Protein AF-A0A4E9ENX3-F1 (afdb_monomer_lite)

pLDDT: mean 75.5, std 21.41, range [34.94, 98.38]

Sequence (227 aa):
MASENNTGSNRDDQNATQIQPMKKWKSVSDIYEPRRLTVTLSEGTLSLPHRLVCNETIGVLEENEKLKAELFNLKIQLLLVRKKYPLMLDGNGKNMTKKYIDAMIELNNARNERIRLEKMCYAHEKKLNEQRRKMRRERIIHKKERRNLLKQKGILKSKLKNTLQKLLELDDKYDKHMSPIPNKDTKTEELKLRLSLTNLILEEGNLTPCEITEQTGKDEDEQEEGS

Structure (mmCIF, N/CA/C/O backbone):
data_AF-A0A4E9ENX3-F1
#
_entry.id   AF-A0A4E9ENX3-F1
#
loop_
_atom_site.group_PDB
_atom_site.id
_atom_site.type_symbol
_atom_site.label_atom_id
_atom_site.label_alt_id
_atom_site.label_comp_id
_atom_site.label_asym_id
_atom_site.label_entity_id
_atom_site.label_seq_id
_atom_site.pdbx_PDB_ins_code
_atom_site.Cartn_x
_atom_site.Cartn_y
_atom_site.Cartn_z
_atom_site.occupancy
_atom_site.B_iso_or_equiv
_atom_site.auth_seq_id
_atom_site.auth_comp_id
_atom_site.auth_asym_id
_atom_site.auth_atom_id
_atom_site.pdbx_PDB_model_num
ATOM 1 N N . MET A 1 1 ? -100.068 -10.708 -1.752 1.00 41.16 1 MET A N 1
ATOM 2 C CA . MET A 1 1 ? -100.223 -11.986 -1.030 1.00 41.16 1 MET A CA 1
ATOM 3 C C . MET A 1 1 ? -99.916 -11.722 0.429 1.00 41.16 1 MET A C 1
ATOM 5 O O . MET A 1 1 ? -98.831 -11.244 0.723 1.00 41.16 1 MET A O 1
ATOM 9 N N . ALA A 1 2 ? -100.900 -11.916 1.299 1.00 43.50 2 ALA A N 1
ATOM 10 C CA . ALA A 1 2 ? -100.709 -11.931 2.742 1.00 43.50 2 ALA A CA 1
ATOM 11 C C . ALA A 1 2 ? -100.379 -13.370 3.162 1.00 43.50 2 ALA A C 1
ATOM 13 O O . ALA A 1 2 ? -101.060 -14.272 2.688 1.00 43.50 2 ALA A O 1
ATOM 14 N N . SER A 1 3 ? -99.362 -13.571 4.004 1.00 43.69 3 SER A N 1
ATOM 15 C CA . SER A 1 3 ? -99.370 -14.622 5.032 1.00 43.69 3 SER A CA 1
ATOM 16 C C . SER A 1 3 ? -98.175 -14.477 5.979 1.00 43.69 3 SER A C 1
ATOM 18 O O . SER A 1 3 ? -97.024 -14.540 5.561 1.00 43.69 3 SER A O 1
ATOM 20 N N . GLU A 1 4 ? -98.515 -14.290 7.254 1.00 47.44 4 GLU A N 1
ATOM 21 C CA . GLU A 1 4 ? -97.982 -15.047 8.396 1.00 47.44 4 GLU A CA 1
ATOM 22 C C . GLU A 1 4 ? -96.524 -14.818 8.828 1.00 47.44 4 GLU A C 1
ATOM 24 O O . GLU A 1 4 ? -95.590 -15.540 8.497 1.00 47.44 4 GLU A O 1
ATOM 29 N N . ASN A 1 5 ? -96.372 -13.819 9.700 1.00 47.34 5 ASN A N 1
ATOM 30 C CA . ASN A 1 5 ? -95.994 -13.990 11.108 1.00 47.34 5 ASN A CA 1
ATOM 31 C C . ASN A 1 5 ? -95.298 -15.319 11.451 1.00 47.34 5 ASN A C 1
ATOM 33 O O . ASN A 1 5 ? -95.959 -16.308 11.764 1.00 47.34 5 ASN A O 1
ATOM 37 N N . ASN A 1 6 ? -93.966 -15.300 11.512 1.00 45.44 6 ASN A N 1
ATOM 38 C CA . ASN A 1 6 ? -93.210 -16.351 12.178 1.00 45.44 6 ASN A CA 1
ATOM 39 C C . ASN A 1 6 ? -92.865 -15.897 13.602 1.00 45.44 6 ASN A C 1
ATOM 41 O O . ASN A 1 6 ? -91.993 -15.056 13.833 1.00 45.44 6 ASN A O 1
ATOM 45 N N . THR A 1 7 ? -93.618 -16.440 14.551 1.00 37.12 7 THR A N 1
ATOM 46 C CA . THR A 1 7 ? -93.475 -16.269 15.995 1.00 37.12 7 THR A CA 1
ATOM 47 C C . THR A 1 7 ? -92.261 -17.070 16.475 1.00 37.12 7 THR A C 1
ATOM 49 O O . THR A 1 7 ? -92.372 -18.231 16.858 1.00 37.12 7 THR A O 1
ATOM 52 N N . GLY A 1 8 ? -91.077 -16.458 16.432 1.00 39.47 8 GLY A N 1
ATOM 53 C CA . GLY A 1 8 ? -89.852 -16.999 17.024 1.00 39.47 8 GLY A CA 1
ATOM 54 C C . GLY A 1 8 ? -89.757 -16.634 18.502 1.00 39.47 8 GLY A C 1
ATOM 55 O O . GLY A 1 8 ? -89.326 -15.541 18.851 1.00 39.47 8 GLY A O 1
ATOM 56 N N . SER A 1 9 ? -90.197 -17.555 19.354 1.00 40.66 9 SER A N 1
ATOM 57 C CA . SER A 1 9 ? -90.153 -17.485 20.815 1.00 40.66 9 SER A CA 1
ATOM 58 C C . SER A 1 9 ? -88.753 -17.208 21.374 1.00 40.66 9 SER A C 1
ATOM 60 O O . SER A 1 9 ? -87.821 -17.984 21.174 1.00 40.66 9 SER A O 1
ATOM 62 N N . ASN A 1 10 ? -88.691 -16.142 22.166 1.00 34.94 10 ASN A N 1
ATOM 63 C CA . ASN A 1 10 ? -87.880 -15.907 23.358 1.00 34.94 10 ASN A CA 1
ATOM 64 C C . ASN A 1 10 ? -87.050 -17.115 23.865 1.00 34.94 10 ASN A C 1
ATOM 66 O O . ASN A 1 10 ? -87.611 -18.111 24.331 1.00 34.94 10 ASN A O 1
ATOM 70 N N . ARG A 1 11 ? -85.718 -16.994 23.832 1.00 39.84 11 ARG A N 1
ATOM 71 C CA . ARG A 1 11 ? -84.817 -17.662 24.780 1.00 39.84 11 ARG A CA 1
ATOM 72 C C . ARG A 1 11 ? -83.835 -16.634 25.314 1.00 39.84 11 ARG A C 1
ATOM 74 O O . ARG A 1 11 ? -82.948 -16.158 24.613 1.00 39.84 11 ARG A O 1
ATOM 81 N N . ASP A 1 12 ? -84.090 -16.303 26.565 1.00 38.22 12 ASP A N 1
ATOM 82 C CA . ASP A 1 12 ? -83.274 -15.539 27.481 1.00 38.22 12 ASP A CA 1
ATOM 83 C C . ASP A 1 12 ? -81.848 -16.104 27.577 1.00 38.22 12 ASP A C 1
ATOM 85 O O . ASP A 1 12 ? -81.617 -17.088 28.271 1.00 38.22 12 ASP A O 1
ATOM 89 N N . ASP A 1 13 ? -80.872 -15.439 26.958 1.00 42.44 13 ASP A N 1
ATOM 90 C CA . ASP A 1 13 ? -79.484 -15.464 27.437 1.00 42.44 13 ASP A CA 1
ATOM 91 C C . ASP A 1 13 ? -79.252 -14.210 28.292 1.00 42.44 13 ASP A C 1
ATOM 93 O O . ASP A 1 13 ? -78.482 -13.299 27.980 1.00 42.44 13 ASP A O 1
ATOM 97 N N . GLN A 1 14 ? -79.979 -14.153 29.410 1.00 42.66 14 GLN A N 1
ATOM 98 C CA . GLN A 1 14 ? -79.684 -13.248 30.515 1.00 42.66 14 GLN A CA 1
ATOM 99 C C . GLN A 1 14 ? -78.479 -13.790 31.290 1.00 42.66 14 GLN A C 1
ATOM 101 O O . GLN A 1 14 ? -78.620 -14.409 32.340 1.00 42.66 14 GLN A O 1
ATOM 106 N N . ASN A 1 15 ? -77.273 -13.567 30.769 1.00 42.41 15 ASN A N 1
ATOM 107 C CA . ASN A 1 15 ? -76.037 -13.791 31.528 1.00 42.41 15 ASN A CA 1
ATOM 108 C C . ASN A 1 15 ? -75.056 -12.615 31.405 1.00 42.41 15 ASN A C 1
ATOM 110 O O . ASN A 1 15 ? -73.838 -12.768 31.475 1.00 42.41 15 ASN A O 1
ATOM 114 N N . ALA A 1 16 ? -75.591 -11.406 31.219 1.00 46.38 16 ALA A N 1
ATOM 115 C CA . ALA A 1 16 ? -74.816 -10.178 31.322 1.00 46.38 16 ALA A CA 1
ATOM 116 C C . ALA A 1 16 ? -74.713 -9.782 32.800 1.00 46.38 16 ALA A C 1
ATOM 118 O O . ALA A 1 16 ? -75.510 -9.001 33.318 1.00 46.38 16 ALA A O 1
ATOM 119 N N . THR A 1 17 ? -73.734 -10.379 33.478 1.00 44.34 17 THR A N 1
ATOM 120 C CA . THR A 1 17 ? -73.247 -10.021 34.812 1.00 44.34 17 THR A CA 1
ATOM 121 C C . THR A 1 17 ? -73.305 -8.510 35.024 1.00 44.34 17 THR A C 1
ATOM 123 O O . THR A 1 17 ? -72.581 -7.747 34.385 1.00 44.34 17 THR A O 1
ATOM 126 N N . GLN A 1 18 ? -74.185 -8.082 35.927 1.00 44.25 18 GLN A N 1
ATOM 127 C CA . GLN A 1 18 ? -74.330 -6.696 36.347 1.00 44.25 18 GLN A CA 1
ATOM 128 C C . GLN A 1 18 ? -72.985 -6.209 36.906 1.00 44.25 18 GLN A C 1
ATOM 130 O O . GLN A 1 18 ? -72.566 -6.600 37.995 1.00 44.25 18 GLN A O 1
ATOM 135 N N . ILE A 1 19 ? -72.274 -5.393 36.124 1.00 45.84 19 ILE A N 1
ATOM 136 C CA . ILE A 1 19 ? -70.984 -4.812 36.501 1.00 45.84 19 ILE A CA 1
ATOM 137 C C . ILE A 1 19 ? -71.229 -3.924 37.722 1.00 45.84 19 ILE A C 1
ATOM 139 O O . ILE A 1 19 ? -71.838 -2.859 37.611 1.00 45.84 19 ILE A O 1
ATOM 143 N N . GLN A 1 20 ? -70.787 -4.366 38.903 1.00 45.59 20 GLN A N 1
ATOM 144 C CA . GLN A 1 20 ? -70.861 -3.523 40.090 1.00 45.59 20 GLN A CA 1
ATOM 145 C C . GLN A 1 20 ? -70.002 -2.266 39.885 1.00 45.59 20 GLN A C 1
ATOM 147 O O . GLN A 1 20 ? -68.869 -2.368 39.402 1.00 45.59 20 GLN A O 1
ATOM 152 N N . PRO A 1 21 ? -70.507 -1.078 40.260 1.00 47.97 21 PRO A N 1
ATOM 153 C CA . PRO A 1 21 ? -69.766 0.166 40.126 1.00 47.97 21 PRO A CA 1
ATOM 154 C C . PRO A 1 21 ? -68.445 0.076 40.901 1.00 47.97 21 PRO A C 1
ATOM 156 O O . PRO A 1 21 ? -68.424 -0.185 42.106 1.00 47.97 21 PRO A O 1
ATOM 159 N N . MET A 1 22 ? -67.331 0.277 40.190 1.00 43.88 22 MET A N 1
ATOM 160 C CA . MET A 1 22 ? -65.987 0.249 40.764 1.00 43.88 22 MET A CA 1
ATOM 161 C C . MET A 1 22 ? -65.908 1.219 41.947 1.00 43.88 22 MET A C 1
ATOM 163 O O . MET A 1 22 ? -66.154 2.419 41.808 1.00 43.88 22 MET A O 1
ATOM 167 N N . LYS A 1 23 ? -65.545 0.692 43.122 1.00 53.16 23 LYS A N 1
ATOM 168 C CA . LYS A 1 23 ? -65.246 1.493 44.314 1.00 53.16 23 LYS A CA 1
ATOM 169 C C . LYS A 1 23 ? -64.199 2.544 43.938 1.00 53.16 23 LYS A C 1
ATOM 171 O O . LYS A 1 23 ? -63.134 2.195 43.434 1.00 53.16 23 LYS A O 1
ATOM 176 N N . LYS A 1 24 ? -64.525 3.824 44.160 1.00 52.50 24 LYS A N 1
ATOM 177 C CA . LYS A 1 24 ? -63.624 4.964 43.945 1.00 52.50 24 LYS A CA 1
ATOM 178 C C . LYS A 1 24 ? -62.288 4.667 44.621 1.00 52.50 24 LYS A C 1
ATOM 180 O O . LYS A 1 24 ? -62.232 4.480 45.836 1.00 52.50 24 LYS A O 1
ATOM 185 N N . TRP A 1 25 ? -61.235 4.583 43.819 1.00 49.50 25 TRP A N 1
ATOM 186 C CA . TRP A 1 25 ? -59.879 4.380 44.301 1.00 49.50 25 TRP A CA 1
ATOM 187 C C . TRP A 1 25 ? -59.508 5.630 45.096 1.00 49.50 25 TRP A C 1
ATOM 189 O O . TRP A 1 25 ? -59.582 6.739 44.566 1.00 49.50 25 TRP A O 1
ATOM 199 N N . LYS A 1 26 ? -59.195 5.464 46.386 1.00 47.75 26 LYS A N 1
ATOM 200 C CA . LYS A 1 26 ? -58.693 6.563 47.216 1.00 47.75 26 LYS A CA 1
ATOM 201 C C . LYS A 1 26 ? -57.419 7.088 46.562 1.00 47.75 26 LYS A C 1
ATOM 203 O O . LYS A 1 26 ? -56.543 6.297 46.207 1.00 47.75 26 LYS A O 1
ATOM 208 N N . SER A 1 27 ? -57.361 8.399 46.351 1.00 47.66 27 SER A N 1
ATOM 209 C CA . SER A 1 27 ? -56.185 9.057 45.792 1.00 47.66 27 SER A CA 1
ATOM 210 C C . SER A 1 27 ? -54.972 8.703 46.649 1.00 47.66 27 SER A C 1
ATOM 212 O O . SER A 1 27 ? -55.047 8.759 47.874 1.00 47.66 27 SER A O 1
ATOM 214 N N . VAL A 1 28 ? -53.849 8.344 46.022 1.00 53.59 28 VAL A N 1
ATOM 215 C CA . VAL A 1 28 ? -52.591 8.023 46.728 1.00 53.59 28 VAL A CA 1
ATOM 216 C C . VAL A 1 28 ? -52.120 9.205 47.590 1.00 53.59 28 VAL A C 1
ATOM 218 O O . VAL A 1 28 ? -51.417 9.005 48.578 1.00 53.59 28 VAL A O 1
ATOM 221 N N . SER A 1 29 ? -52.583 10.420 47.283 1.00 53.22 29 SER A N 1
ATOM 222 C CA . SER A 1 29 ? -52.374 11.612 48.106 1.00 53.22 29 SER A CA 1
ATOM 223 C C . SER A 1 29 ? -52.928 11.482 49.531 1.00 53.22 29 SER A C 1
ATOM 225 O O . SER A 1 29 ? -52.326 12.038 50.439 1.00 53.22 29 SER A O 1
ATOM 227 N N . ASP A 1 30 ? -54.000 10.711 49.759 1.00 49.88 30 ASP A N 1
ATOM 228 C CA . ASP A 1 30 ? -54.588 10.545 51.102 1.00 49.88 30 ASP A CA 1
ATOM 229 C C . ASP A 1 30 ? -53.773 9.596 51.996 1.00 49.88 30 ASP A C 1
ATOM 231 O O . ASP A 1 30 ? -53.950 9.577 53.212 1.00 49.88 30 ASP A O 1
ATOM 235 N N . ILE A 1 31 ? -52.895 8.772 51.412 1.00 53.09 31 ILE A N 1
ATOM 236 C CA . ILE A 1 31 ? -52.094 7.789 52.163 1.00 53.09 31 ILE A CA 1
ATOM 237 C C . ILE A 1 31 ? -50.709 8.359 52.500 1.00 53.09 31 ILE A C 1
ATOM 239 O O . ILE A 1 31 ? -50.057 7.906 53.436 1.00 53.09 31 ILE A O 1
ATOM 243 N N . TYR A 1 32 ? -50.272 9.385 51.772 1.00 44.56 32 TYR A N 1
ATOM 244 C CA . TYR A 1 32 ? -48.957 9.995 51.914 1.00 44.56 32 TYR A CA 1
ATOM 245 C C . TYR A 1 32 ? -49.093 11.485 52.243 1.00 44.56 32 TYR A C 1
ATOM 247 O O . TYR A 1 32 ? -48.555 12.333 51.540 1.00 44.56 32 TYR A O 1
ATOM 255 N N . GLU A 1 33 ? -49.768 11.831 53.342 1.00 41.19 33 GLU A N 1
ATOM 256 C CA . GLU A 1 33 ? -49.277 12.991 54.084 1.00 41.19 33 GLU A CA 1
ATOM 257 C C . GLU A 1 33 ? -47.984 12.534 54.762 1.00 41.19 33 GLU A C 1
ATOM 259 O O . GLU A 1 33 ? -48.035 11.701 55.676 1.00 41.19 33 GLU A O 1
ATOM 264 N N . PRO A 1 34 ? -46.803 13.023 54.335 1.00 46.06 34 PRO A N 1
ATOM 265 C CA . PRO A 1 34 ? -45.618 12.833 55.133 1.00 46.06 34 PRO A CA 1
ATOM 266 C C . PRO A 1 34 ? -45.897 13.631 56.394 1.00 46.06 34 PRO A C 1
ATOM 268 O O . PRO A 1 34 ? -45.824 14.860 56.380 1.00 46.06 34 PRO A O 1
ATOM 271 N N . ARG A 1 35 ? -46.271 12.932 57.470 1.00 46.09 35 ARG A N 1
ATOM 272 C CA . ARG A 1 35 ? -46.252 13.469 58.823 1.00 46.09 35 ARG A CA 1
ATOM 273 C C . ARG A 1 35 ? -44.842 14.016 58.987 1.00 46.09 35 ARG A C 1
ATOM 275 O O . ARG A 1 35 ? -43.902 13.265 59.238 1.00 46.09 35 ARG A O 1
ATOM 282 N N . ARG A 1 36 ? -44.681 15.317 58.741 1.00 45.56 36 ARG A N 1
ATOM 283 C CA . ARG A 1 36 ? -43.473 16.062 59.051 1.00 45.56 36 ARG A CA 1
ATOM 284 C C . ARG A 1 36 ? -43.446 16.066 60.561 1.00 45.56 36 ARG A C 1
ATOM 286 O O . ARG A 1 36 ? -43.960 16.972 61.204 1.00 45.56 36 ARG A O 1
ATOM 293 N N . LEU A 1 37 ? -42.943 14.977 61.125 1.00 47.25 37 LEU A N 1
ATOM 294 C CA . LEU A 1 37 ? -42.507 14.953 62.495 1.00 47.25 37 LEU A CA 1
ATOM 295 C C . LEU A 1 37 ? -41.335 15.929 62.516 1.00 47.25 37 LEU A C 1
ATOM 297 O O . LEU A 1 37 ? -40.205 15.584 62.182 1.00 47.25 37 LEU A O 1
ATOM 301 N N . THR A 1 38 ? -41.638 17.186 62.825 1.00 41.59 38 THR A N 1
ATOM 302 C CA . THR A 1 38 ? -40.685 18.164 63.335 1.00 41.59 38 THR A CA 1
ATOM 303 C C . THR A 1 38 ? -40.213 17.629 64.679 1.00 41.59 38 THR A C 1
ATOM 305 O O . THR A 1 38 ? -40.646 18.070 65.739 1.00 41.59 38 THR A O 1
ATOM 308 N N . VAL A 1 39 ? -39.380 16.589 64.648 1.00 45.38 39 VAL A N 1
ATOM 309 C CA . VAL A 1 39 ? -38.724 16.110 65.852 1.00 45.38 39 VAL A CA 1
ATOM 310 C C . VAL A 1 39 ? -37.573 17.069 66.089 1.00 45.38 39 VAL A C 1
ATOM 312 O O . VAL A 1 39 ? -36.557 17.039 65.399 1.00 45.38 39 VAL A O 1
ATOM 315 N N . THR A 1 40 ? -37.766 17.965 67.050 1.00 42.84 40 THR A N 1
ATOM 316 C CA . THR A 1 40 ? -36.706 18.760 67.665 1.00 42.84 40 THR A CA 1
ATOM 317 C C . THR A 1 40 ? -35.809 17.806 68.457 1.00 42.84 40 THR A C 1
ATOM 319 O O . THR A 1 40 ? -35.903 17.719 69.679 1.00 42.84 40 THR A O 1
ATOM 322 N N . LEU A 1 41 ? -35.011 16.990 67.767 1.00 48.38 41 LEU A N 1
ATOM 323 C CA . LEU A 1 41 ? -34.036 16.123 68.418 1.00 48.38 41 LEU A CA 1
ATOM 324 C C . LEU A 1 41 ? -32.840 16.987 68.796 1.00 48.38 41 LEU A C 1
ATOM 326 O O . LEU A 1 41 ? -32.038 17.366 67.945 1.00 48.38 41 LEU A O 1
ATOM 330 N N . SER A 1 42 ? -32.745 17.306 70.085 1.00 48.66 42 SER A N 1
ATOM 331 C CA . SER A 1 42 ? -31.504 17.766 70.698 1.00 48.66 42 SER A CA 1
ATOM 332 C C . SER A 1 42 ? -30.376 16.805 70.328 1.00 48.66 42 SER A C 1
ATOM 334 O O . SER A 1 42 ? -30.566 15.588 70.368 1.00 48.66 42 SER A O 1
ATOM 336 N N . GLU A 1 43 ? -29.208 17.353 70.008 1.00 50.41 43 GLU A N 1
ATOM 337 C CA . GLU A 1 43 ? -28.052 16.703 69.366 1.00 50.41 43 GLU A CA 1
ATOM 338 C C . GLU A 1 43 ? -27.475 15.458 70.094 1.00 50.41 43 GLU A C 1
ATOM 340 O O . GLU A 1 43 ? -26.536 14.838 69.610 1.00 50.41 43 GLU A O 1
ATOM 345 N N . GLY A 1 44 ? -28.038 15.029 71.231 1.00 50.69 44 GLY A N 1
ATOM 346 C CA . GLY A 1 44 ? -27.460 13.999 72.101 1.00 50.69 44 GLY A CA 1
ATOM 347 C C . GLY A 1 44 ? -28.261 12.717 72.376 1.00 50.69 44 GLY A C 1
ATOM 348 O O . GLY A 1 44 ? -27.765 11.914 73.158 1.00 50.69 44 GLY A O 1
ATOM 349 N N . THR A 1 45 ? -29.467 12.478 71.830 1.00 52.44 45 THR A N 1
ATOM 350 C CA . THR A 1 45 ? -30.359 11.417 72.395 1.00 52.44 45 THR A CA 1
ATOM 351 C C . THR A 1 45 ? -30.814 10.293 71.452 1.00 52.44 45 THR A C 1
ATOM 353 O O . THR A 1 45 ? -31.602 9.442 71.866 1.00 52.44 45 THR A O 1
ATOM 356 N N . LEU A 1 46 ? -30.337 10.201 70.206 1.00 53.88 46 LEU A N 1
AT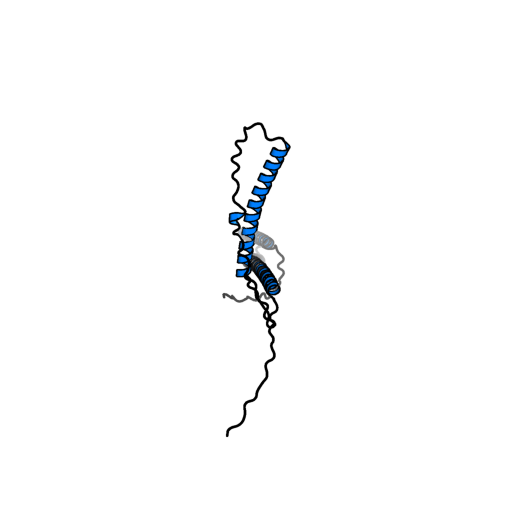OM 357 C CA . LEU A 1 46 ? -30.582 8.972 69.439 1.00 53.88 46 LEU A CA 1
ATOM 358 C C . LEU A 1 46 ? -29.660 7.867 69.964 1.00 53.88 46 LEU A C 1
ATOM 360 O O . LEU A 1 46 ? -28.439 7.958 69.851 1.00 53.88 46 LEU A O 1
ATOM 364 N N . SER A 1 47 ? -30.254 6.820 70.540 1.00 62.19 47 SER A N 1
ATOM 365 C CA . SER A 1 47 ? -29.538 5.587 70.862 1.00 62.19 47 SER A CA 1
ATOM 366 C C . SER A 1 47 ? -28.814 5.067 69.610 1.00 62.19 47 SER A C 1
ATOM 368 O O . SER A 1 47 ? -29.277 5.272 68.484 1.00 62.19 47 SER A O 1
ATOM 370 N N . LEU A 1 48 ? -27.670 4.394 69.792 1.00 60.22 48 LEU A N 1
ATOM 371 C CA . LEU A 1 48 ? -26.868 3.844 68.688 1.00 60.22 48 LEU A CA 1
ATOM 372 C C . LEU A 1 48 ? -27.716 3.090 67.631 1.00 60.22 48 LEU A C 1
ATOM 374 O O . LEU A 1 48 ? -27.507 3.340 66.442 1.00 60.22 48 LEU A O 1
ATOM 378 N N . PRO A 1 49 ? -28.712 2.253 68.018 1.00 63.91 49 PRO A N 1
ATOM 379 C CA . PRO A 1 49 ? -29.600 1.587 67.065 1.00 63.91 49 PRO A CA 1
ATOM 380 C C . PRO A 1 49 ? -30.425 2.560 66.221 1.00 63.91 49 PRO A C 1
ATOM 382 O O . PRO A 1 49 ? -30.526 2.374 65.014 1.00 63.91 49 PRO A O 1
ATOM 385 N N . HIS A 1 50 ? -30.982 3.624 66.812 1.00 64.44 50 HIS A N 1
ATOM 386 C CA . HIS A 1 50 ? -31.750 4.605 66.043 1.00 64.44 50 HIS A CA 1
ATOM 387 C C . HIS A 1 50 ? -30.870 5.358 65.044 1.00 64.44 50 HIS A C 1
ATOM 389 O O . HIS A 1 50 ? -31.299 5.585 63.918 1.00 64.44 50 HIS A O 1
ATOM 395 N N . ARG A 1 51 ? -29.628 5.708 65.414 1.00 65.19 51 ARG A N 1
ATOM 396 C CA . ARG A 1 51 ? -28.695 6.371 64.488 1.00 65.19 51 ARG A CA 1
ATOM 397 C C . ARG A 1 51 ? -28.321 5.461 63.311 1.00 65.19 51 ARG A C 1
ATOM 399 O O . ARG A 1 51 ? -28.268 5.946 62.185 1.00 65.19 51 ARG A O 1
ATOM 406 N N . LEU A 1 52 ? -28.109 4.164 63.560 1.00 69.00 52 LEU A N 1
ATOM 407 C CA . LEU A 1 52 ? -27.872 3.166 62.508 1.00 69.00 52 LEU A CA 1
ATOM 408 C C . LEU A 1 52 ? -29.081 3.043 61.574 1.00 69.00 52 LEU A C 1
ATOM 410 O O . LEU A 1 52 ? -28.916 3.208 60.372 1.00 69.00 52 LEU A O 1
ATOM 414 N N . VAL A 1 53 ? -30.292 2.883 62.119 1.00 76.06 53 VAL A N 1
ATOM 415 C CA . VAL A 1 53 ? -31.529 2.792 61.321 1.00 76.06 53 VAL A CA 1
ATOM 416 C C . VAL A 1 53 ? -31.767 4.065 60.502 1.00 76.06 53 VAL A C 1
ATOM 418 O O . VAL A 1 53 ? -32.127 3.976 59.330 1.00 76.06 53 VAL A O 1
ATOM 421 N N . CYS A 1 54 ? -31.545 5.256 61.071 1.00 71.50 54 CYS A N 1
ATOM 422 C CA . CYS A 1 54 ? -31.660 6.514 60.329 1.00 71.50 54 CYS A CA 1
ATOM 423 C C . CYS A 1 54 ? -30.640 6.592 59.184 1.00 71.50 54 CYS A C 1
ATOM 425 O O . CYS A 1 54 ? -31.025 6.929 58.067 1.00 71.50 54 CYS A O 1
ATOM 427 N N . ASN A 1 55 ? -29.372 6.244 59.432 1.00 77.31 55 ASN A N 1
ATOM 428 C CA . ASN A 1 55 ? -28.325 6.246 58.405 1.00 77.31 55 ASN A CA 1
ATOM 429 C C . ASN A 1 55 ? -28.595 5.210 57.299 1.00 77.31 55 ASN A C 1
ATOM 431 O O . ASN A 1 55 ? -28.446 5.528 56.122 1.00 77.31 55 ASN A O 1
ATOM 435 N N . GLU A 1 56 ? -29.030 4.000 57.656 1.00 79.56 56 GLU A N 1
ATOM 436 C CA . GLU A 1 56 ? -29.443 2.963 56.701 1.00 79.56 56 GLU A CA 1
ATOM 437 C C . GLU A 1 56 ? -30.641 3.427 55.866 1.00 79.56 56 GLU A C 1
ATOM 439 O O . GLU A 1 56 ? -30.635 3.289 54.645 1.00 79.56 56 GLU A O 1
ATOM 444 N N . THR A 1 57 ? -31.642 4.050 56.497 1.00 82.81 57 THR A N 1
ATOM 445 C CA . THR A 1 57 ? -32.818 4.586 55.794 1.00 82.81 57 THR A CA 1
ATOM 446 C C . THR A 1 57 ? -32.424 5.689 54.812 1.00 82.81 57 THR A C 1
ATOM 448 O O . THR A 1 57 ? -32.920 5.700 53.687 1.00 82.81 57 THR A O 1
ATOM 451 N N . ILE A 1 58 ? -31.518 6.595 55.201 1.00 82.88 58 ILE A N 1
ATOM 452 C CA . ILE A 1 58 ? -30.979 7.634 54.308 1.00 82.88 58 ILE A CA 1
ATOM 453 C C . ILE A 1 58 ? -30.263 6.984 53.116 1.00 82.88 58 ILE A C 1
ATOM 455 O O . ILE A 1 58 ? -30.571 7.324 51.975 1.00 82.88 58 ILE A O 1
ATOM 459 N N . GLY A 1 59 ? -29.390 5.999 53.356 1.00 84.12 59 GLY A N 1
ATOM 460 C CA . GLY A 1 59 ? -28.682 5.283 52.290 1.00 84.12 59 GLY A CA 1
ATOM 461 C C . GLY A 1 59 ? -29.623 4.582 51.303 1.00 84.12 59 GLY A C 1
ATOM 462 O O . GLY A 1 59 ? -29.449 4.706 50.091 1.00 84.12 59 GLY A O 1
ATOM 463 N N . VAL A 1 60 ? -30.672 3.920 51.803 1.00 87.25 60 VAL A N 1
ATOM 464 C CA . VAL A 1 60 ? -31.699 3.272 50.967 1.00 87.25 60 VAL A CA 1
ATOM 465 C C . VAL A 1 60 ? -32.490 4.297 50.148 1.00 87.25 60 VAL A C 1
ATOM 467 O O . VAL A 1 60 ? -32.816 4.032 48.990 1.00 87.25 60 VAL A O 1
ATOM 470 N N . LEU A 1 61 ? -32.810 5.467 50.713 1.00 90.19 61 LEU A N 1
ATOM 471 C CA . LEU A 1 61 ? -33.506 6.531 49.982 1.00 90.19 61 LEU A CA 1
ATOM 472 C C . LEU A 1 61 ? -32.636 7.104 48.854 1.00 90.19 61 LEU A C 1
ATOM 474 O O . LEU A 1 61 ? -33.124 7.230 47.730 1.00 90.19 61 LEU A O 1
ATOM 478 N N . GLU A 1 62 ? -31.356 7.374 49.118 1.00 90.38 62 GLU A N 1
ATOM 479 C CA . GLU A 1 62 ? -30.401 7.836 48.101 1.00 90.38 62 GLU A CA 1
ATOM 480 C C . GLU A 1 62 ? -30.191 6.799 46.984 1.00 90.38 62 GLU A C 1
ATOM 482 O O . GLU A 1 62 ? -30.147 7.146 45.801 1.00 90.38 62 GLU A O 1
ATOM 487 N N . GLU A 1 63 ? -30.088 5.512 47.325 1.00 91.69 63 GLU A N 1
ATOM 488 C CA . GLU A 1 63 ? -30.003 4.429 46.339 1.00 91.69 63 GLU A CA 1
ATOM 489 C C . GLU A 1 63 ? -31.285 4.330 45.501 1.00 91.69 63 GLU A C 1
ATOM 491 O O . GLU A 1 63 ? -31.225 4.193 44.280 1.00 91.69 63 GLU A O 1
ATOM 496 N N . ASN A 1 64 ? -32.456 4.473 46.123 1.00 94.25 64 ASN A N 1
ATOM 497 C CA . ASN A 1 64 ? -33.738 4.461 45.422 1.00 94.25 64 ASN A CA 1
ATOM 498 C C . ASN A 1 64 ? -33.854 5.629 44.428 1.00 94.25 64 ASN A C 1
ATOM 500 O O . ASN A 1 64 ? -34.350 5.444 43.314 1.00 94.25 64 ASN A O 1
ATOM 504 N N . GLU A 1 65 ? -33.361 6.818 44.784 1.00 94.06 65 GLU A N 1
ATOM 505 C CA . GLU A 1 65 ? -33.273 7.951 43.855 1.00 94.06 65 GLU A CA 1
ATOM 506 C C . GLU A 1 65 ? -32.355 7.650 42.661 1.00 94.06 65 GLU A C 1
ATOM 508 O O . GLU A 1 65 ? -32.755 7.877 41.513 1.00 94.06 65 GLU A O 1
ATOM 513 N N . LYS A 1 66 ? -31.176 7.056 42.899 1.00 95.12 66 LYS A N 1
ATOM 514 C CA . LYS A 1 66 ? -30.255 6.622 41.829 1.00 95.12 66 LYS A CA 1
ATOM 515 C C . LYS A 1 66 ? -30.895 5.574 40.917 1.00 95.12 66 LYS A C 1
ATOM 517 O O . LYS A 1 66 ? -30.920 5.752 39.700 1.00 95.12 66 LYS A O 1
ATOM 522 N N . LEU A 1 67 ? -31.496 4.531 41.489 1.00 96.25 67 LEU A N 1
ATOM 523 C CA . LEU A 1 67 ? -32.161 3.466 40.735 1.00 96.25 67 LEU A CA 1
ATOM 524 C C . LEU A 1 67 ? -33.351 3.989 39.924 1.00 96.25 67 LEU A C 1
ATOM 526 O O . LEU A 1 67 ? -33.571 3.550 38.795 1.00 96.25 67 LEU A O 1
ATOM 530 N N . LYS A 1 68 ? -34.114 4.957 40.449 1.00 95.44 68 LYS A N 1
ATOM 531 C CA . LYS A 1 68 ? -35.180 5.629 39.688 1.00 95.44 68 LYS A CA 1
ATOM 532 C C . LYS A 1 68 ? -34.625 6.388 38.487 1.00 95.44 68 LYS A C 1
ATOM 534 O O . LYS A 1 68 ? -35.222 6.312 37.410 1.00 95.44 68 LYS A O 1
ATOM 539 N N . ALA A 1 69 ? -33.503 7.088 38.649 1.00 95.06 69 ALA A N 1
ATOM 540 C CA . ALA A 1 69 ? -32.840 7.788 37.552 1.00 95.06 69 ALA A CA 1
ATOM 541 C C . ALA A 1 69 ? -32.310 6.809 36.488 1.00 95.06 69 ALA A C 1
ATOM 543 O O . ALA A 1 69 ? -32.543 7.012 35.293 1.00 95.06 69 ALA A O 1
ATOM 544 N N . GLU A 1 70 ? -31.683 5.706 36.900 1.00 95.50 70 GLU A N 1
ATOM 545 C CA . GLU A 1 70 ? -31.219 4.649 35.992 1.00 95.50 70 GLU A CA 1
ATOM 546 C C . GLU A 1 70 ? -32.377 3.968 35.254 1.00 95.50 70 GLU A C 1
ATOM 548 O O . GLU A 1 70 ? -32.335 3.830 34.030 1.00 95.50 70 GLU A O 1
ATOM 553 N N . LEU A 1 71 ? -33.457 3.612 35.958 1.00 96.44 71 LEU A N 1
ATOM 554 C CA . LEU A 1 71 ? -34.669 3.053 35.350 1.00 96.44 71 LEU A CA 1
ATOM 555 C C . LEU A 1 71 ? -35.301 4.017 34.349 1.00 96.44 71 LEU A C 1
ATOM 557 O O . LEU A 1 71 ? -35.789 3.587 33.301 1.00 96.44 71 LEU A O 1
ATOM 561 N N . PHE A 1 72 ? -35.313 5.315 34.654 1.00 95.56 72 PHE A N 1
ATOM 562 C CA . PHE A 1 72 ? -35.782 6.329 33.718 1.00 95.56 72 PHE A CA 1
ATOM 563 C C . PHE A 1 72 ? -34.894 6.375 32.467 1.00 95.56 72 PHE A C 1
ATOM 565 O O . PHE A 1 72 ? -35.414 6.297 31.353 1.00 95.56 72 PHE A O 1
ATOM 572 N N . ASN A 1 73 ? -33.568 6.396 32.631 1.00 96.12 73 ASN A N 1
ATOM 573 C CA . ASN A 1 73 ? -32.617 6.371 31.518 1.00 96.12 73 ASN A CA 1
ATOM 574 C C . ASN A 1 73 ? -32.788 5.115 30.640 1.00 96.12 73 ASN A C 1
ATOM 576 O O . ASN A 1 73 ? -32.905 5.219 29.418 1.00 96.12 73 ASN A O 1
ATOM 580 N N . LEU A 1 74 ? -32.908 3.933 31.250 1.00 96.69 74 LEU A N 1
ATOM 581 C CA . LEU A 1 74 ? -33.153 2.675 30.539 1.00 96.69 74 LEU A CA 1
ATOM 582 C C . LEU A 1 74 ? -34.490 2.683 29.784 1.00 96.69 74 LEU A C 1
ATOM 584 O O . LEU A 1 74 ? -34.556 2.202 28.652 1.00 96.69 74 LEU A O 1
ATOM 588 N N . LYS A 1 75 ? -35.553 3.271 30.352 1.00 96.12 75 LYS A N 1
ATOM 589 C CA . LYS A 1 75 ? -36.838 3.448 29.648 1.00 96.12 75 LYS A CA 1
ATOM 590 C C . LYS A 1 75 ? -36.693 4.336 28.410 1.00 96.12 75 LYS A C 1
ATOM 592 O O . LYS A 1 75 ? -37.260 4.003 27.368 1.00 96.12 75 LYS A O 1
ATOM 597 N N . ILE A 1 76 ? -35.930 5.429 28.499 1.00 95.38 76 ILE A N 1
ATOM 598 C CA . ILE A 1 76 ? -35.647 6.305 27.351 1.00 95.38 76 ILE A CA 1
ATOM 599 C C . ILE A 1 76 ? -34.834 5.561 26.285 1.00 95.38 76 ILE A C 1
ATOM 601 O O . ILE A 1 76 ? -35.201 5.593 25.109 1.00 95.38 76 ILE A O 1
ATOM 605 N N . GLN A 1 77 ? -33.786 4.832 26.677 1.00 93.12 77 GLN A N 1
ATOM 606 C CA . GLN A 1 77 ? -32.995 4.020 25.747 1.00 93.12 77 GLN A CA 1
ATOM 607 C C . GLN A 1 77 ? -33.851 2.955 25.051 1.00 93.12 77 GLN A C 1
ATOM 609 O O . GLN A 1 77 ? -33.800 2.828 23.827 1.00 93.12 77 GLN A O 1
ATOM 614 N N . LEU A 1 78 ? -34.703 2.245 25.795 1.00 89.81 78 LEU A N 1
ATOM 615 C CA . LEU A 1 78 ? -35.633 1.267 25.232 1.00 89.81 78 LEU A CA 1
ATOM 616 C C . LEU A 1 78 ? -36.601 1.910 24.227 1.00 89.81 78 LEU A C 1
ATOM 618 O O . LEU A 1 78 ? -36.877 1.324 23.179 1.00 89.81 78 LEU A O 1
ATOM 622 N N . LEU A 1 79 ? -37.104 3.115 24.513 1.00 90.31 79 LEU A N 1
ATOM 623 C CA . LEU A 1 79 ? -37.962 3.855 23.586 1.00 90.31 79 LEU A CA 1
ATOM 624 C C . LEU A 1 79 ? -37.219 4.214 22.291 1.00 90.31 79 LEU A C 1
ATOM 626 O O . LEU A 1 79 ? -37.776 4.048 21.206 1.00 90.31 79 LEU A O 1
ATOM 630 N N . LEU A 1 80 ? -35.966 4.667 22.387 1.00 92.06 80 LEU A N 1
ATOM 631 C CA . LEU A 1 80 ? -35.126 4.965 21.221 1.00 92.06 80 LEU A CA 1
ATOM 632 C C . LEU A 1 80 ? -34.853 3.712 20.383 1.00 92.06 80 LEU A C 1
ATOM 634 O O . LEU A 1 80 ? -34.966 3.758 19.158 1.00 92.06 80 LEU A O 1
ATOM 638 N N . VAL A 1 81 ? -34.568 2.579 21.030 1.00 85.81 81 VAL A N 1
ATOM 639 C CA . VAL A 1 81 ? -34.378 1.288 20.352 1.00 85.81 81 VA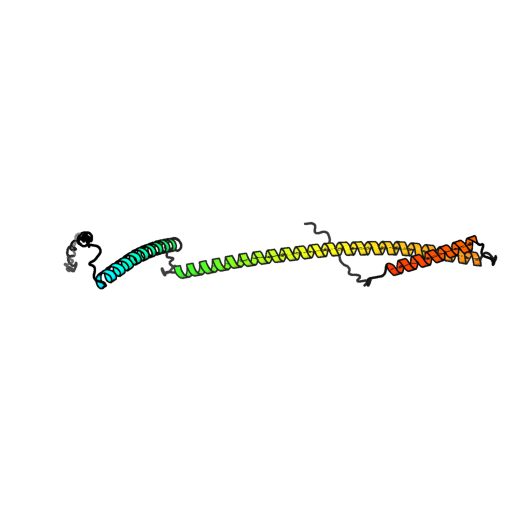L A CA 1
ATOM 640 C C . VAL A 1 81 ? -35.656 0.857 19.636 1.00 85.81 81 VAL A C 1
ATOM 642 O O . VAL A 1 81 ? -35.590 0.516 18.459 1.00 85.81 81 VAL A O 1
ATOM 645 N N . ARG A 1 82 ? -36.825 0.942 20.287 1.00 84.88 82 ARG A N 1
ATOM 646 C CA . ARG A 1 82 ? -38.123 0.609 19.669 1.00 84.88 82 ARG A CA 1
ATOM 647 C C . ARG A 1 82 ? -38.480 1.519 18.494 1.00 84.88 82 ARG A C 1
ATOM 649 O O . ARG A 1 82 ? -39.087 1.053 17.539 1.00 84.88 82 ARG A O 1
ATOM 656 N N . LYS A 1 83 ? -38.107 2.802 18.551 1.00 87.31 83 LYS A N 1
ATOM 657 C CA . LYS A 1 83 ? -38.271 3.733 17.422 1.00 87.31 83 LYS A CA 1
ATOM 658 C C . LYS A 1 83 ? -37.344 3.390 16.257 1.00 87.31 83 LYS A C 1
ATOM 660 O O . LYS A 1 83 ? -37.759 3.491 15.109 1.00 87.31 83 LYS A O 1
ATOM 665 N N . LYS A 1 84 ? -36.098 3.003 16.545 1.00 84.56 84 LYS A N 1
ATOM 666 C CA . LYS A 1 84 ? -35.095 2.659 15.527 1.00 84.56 84 LYS A CA 1
ATOM 667 C C . LYS A 1 84 ? -35.360 1.299 14.876 1.00 84.56 84 LYS A C 1
ATOM 669 O O . LYS A 1 84 ? -35.116 1.138 13.685 1.00 84.56 84 LYS A O 1
ATOM 674 N N . TYR A 1 85 ? -35.851 0.341 15.653 1.00 83.50 85 TYR A N 1
ATOM 675 C CA . TYR A 1 85 ? -36.156 -1.019 15.222 1.00 83.50 85 TYR A CA 1
ATOM 676 C C . TYR A 1 85 ? -37.607 -1.342 15.597 1.00 83.50 85 TYR A C 1
ATOM 678 O O . TYR A 1 85 ? -37.851 -1.953 16.644 1.00 83.50 85 TYR A O 1
ATOM 686 N N . PRO A 1 86 ? -38.582 -0.881 14.791 1.00 83.06 86 PRO A N 1
ATOM 687 C CA . PRO A 1 86 ? -39.984 -1.182 15.034 1.00 83.06 86 PRO A CA 1
ATOM 688 C C . PRO A 1 86 ? -40.236 -2.689 14.944 1.00 83.06 86 PRO A C 1
ATOM 690 O O . PRO A 1 86 ? -39.469 -3.431 14.331 1.00 83.06 86 PRO A O 1
ATOM 693 N N . LEU A 1 87 ? -41.334 -3.136 15.554 1.00 87.44 87 LEU A N 1
ATOM 694 C CA . LEU A 1 87 ? -41.778 -4.521 15.455 1.00 87.44 87 LEU A CA 1
ATOM 695 C C . LEU A 1 87 ? -42.006 -4.881 13.980 1.00 87.44 87 LEU A C 1
ATOM 697 O O . LEU A 1 87 ? -42.895 -4.330 13.335 1.00 87.44 87 LEU A O 1
ATOM 701 N N . MET A 1 88 ? -41.208 -5.809 13.463 1.00 86.00 88 MET A N 1
ATOM 702 C CA . MET A 1 88 ? -41.336 -6.346 12.113 1.00 86.00 88 MET A CA 1
ATOM 703 C C . MET A 1 88 ? -42.029 -7.700 12.16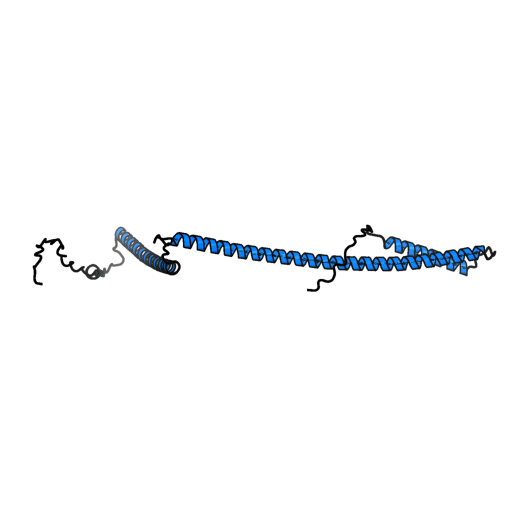5 1.00 86.00 88 MET A C 1
ATOM 705 O O . MET A 1 88 ? -41.617 -8.588 12.920 1.00 86.00 88 MET A O 1
ATOM 709 N N . LEU A 1 89 ? -43.065 -7.852 11.344 1.00 90.62 89 LEU A N 1
ATOM 710 C CA . LEU A 1 89 ? -43.815 -9.089 11.173 1.00 90.62 89 LEU A CA 1
ATOM 711 C C . LEU A 1 89 ? -43.546 -9.664 9.780 1.00 90.62 89 LEU A C 1
ATOM 713 O O . LEU A 1 89 ? -43.400 -8.909 8.820 1.00 90.62 89 LEU A O 1
ATOM 717 N N . ASP A 1 90 ? -43.470 -10.988 9.683 1.00 87.06 90 ASP A N 1
ATOM 718 C CA . ASP A 1 90 ? -43.396 -11.686 8.400 1.00 87.06 90 ASP A CA 1
ATOM 719 C C . ASP A 1 90 ? -44.775 -11.782 7.722 1.00 87.06 90 ASP A C 1
ATOM 721 O O . ASP A 1 90 ? -45.793 -11.349 8.269 1.00 87.06 90 ASP A O 1
ATOM 725 N N . GLY A 1 91 ? -44.822 -12.381 6.526 1.00 88.38 91 GLY A N 1
ATOM 726 C CA . GLY A 1 91 ? -46.073 -12.595 5.785 1.00 88.38 91 GLY A CA 1
ATOM 727 C C . GLY A 1 91 ? -47.109 -13.465 6.514 1.00 88.38 91 GLY A C 1
ATOM 728 O O . GLY A 1 91 ? -48.277 -13.445 6.145 1.00 88.38 91 GLY A O 1
ATOM 729 N N . ASN A 1 92 ? -46.705 -14.178 7.572 1.00 93.25 92 ASN A N 1
ATOM 730 C CA . ASN A 1 92 ? -47.571 -15.000 8.419 1.00 93.25 92 ASN A CA 1
ATOM 731 C C . ASN A 1 92 ? -47.907 -14.307 9.757 1.00 93.25 92 ASN A C 1
ATOM 733 O O . ASN A 1 92 ? -48.474 -14.942 10.649 1.00 93.25 92 ASN A O 1
ATOM 737 N N . GLY A 1 93 ? -47.525 -13.037 9.937 1.00 89.88 93 GLY A N 1
ATOM 738 C CA . GLY A 1 93 ? -47.742 -12.272 11.166 1.00 89.88 93 GLY A CA 1
ATOM 739 C C . GLY A 1 93 ? -46.799 -12.623 12.326 1.00 89.88 93 GLY A C 1
ATOM 740 O O . GLY A 1 93 ? -47.031 -12.182 13.452 1.00 89.88 93 GLY A O 1
ATOM 741 N N . LYS A 1 94 ? -45.736 -13.407 12.105 1.00 92.19 94 LYS A N 1
ATOM 742 C CA . LYS A 1 94 ? -44.761 -13.768 13.149 1.00 92.19 94 LYS A CA 1
ATOM 743 C C . LYS A 1 94 ? -43.703 -12.680 13.303 1.00 92.19 94 LYS A C 1
ATOM 745 O O . LYS A 1 94 ? -43.200 -12.136 12.326 1.00 92.19 94 LYS A O 1
ATOM 750 N N . ASN A 1 95 ? -43.308 -12.398 14.545 1.00 88.69 95 ASN A N 1
ATOM 751 C CA . ASN A 1 95 ? -42.268 -11.416 14.846 1.00 88.69 95 ASN A CA 1
ATOM 752 C C . ASN A 1 95 ? -40.894 -11.861 14.309 1.00 88.69 95 ASN A C 1
ATOM 754 O O . ASN A 1 95 ? -40.292 -12.810 14.814 1.00 88.69 95 ASN A O 1
ATOM 758 N N . MET A 1 96 ? -40.379 -11.129 13.323 1.00 90.50 96 MET A N 1
ATOM 759 C CA . MET A 1 96 ? -39.070 -11.336 12.695 1.00 90.50 96 MET A CA 1
ATOM 760 C C . MET A 1 96 ? -38.041 -10.257 13.064 1.00 90.50 96 MET A C 1
ATOM 762 O O . MET A 1 96 ? -36.918 -10.279 12.563 1.00 90.50 96 MET A O 1
ATOM 766 N N . THR A 1 97 ? -38.387 -9.342 13.973 1.00 88.19 97 THR A N 1
ATOM 767 C CA . THR A 1 97 ? -37.555 -8.186 14.358 1.00 88.19 97 THR A CA 1
ATOM 768 C C . THR A 1 97 ? -36.144 -8.591 14.769 1.00 88.19 97 THR A C 1
ATOM 770 O O . THR A 1 97 ? -35.179 -7.964 14.347 1.00 88.19 97 THR A O 1
ATOM 773 N N . LYS A 1 98 ? -36.001 -9.672 15.550 1.00 88.31 98 LYS A N 1
ATOM 774 C CA . LYS A 1 98 ? -34.684 -10.164 15.977 1.00 88.31 98 LYS A CA 1
ATOM 775 C C . LYS A 1 98 ? -33.815 -10.567 14.781 1.00 88.31 98 LYS A C 1
ATOM 777 O O . LYS A 1 98 ? -32.702 -10.079 14.661 1.00 88.31 98 LYS A O 1
ATOM 782 N N . LYS A 1 99 ? -34.359 -11.376 13.862 1.00 89.12 99 LYS A N 1
ATOM 783 C CA . LYS A 1 99 ? -33.648 -11.803 12.643 1.00 89.12 99 LYS A CA 1
ATOM 784 C C . LYS A 1 99 ? -33.219 -10.608 11.792 1.00 89.12 99 LYS A C 1
ATOM 786 O O . LYS A 1 99 ? -32.123 -10.610 11.249 1.00 89.12 99 LYS A O 1
ATOM 791 N N . TYR A 1 100 ? -34.072 -9.589 11.693 1.00 88.81 100 TYR A N 1
ATOM 792 C CA . TYR A 1 100 ? -33.740 -8.355 10.987 1.00 88.81 100 TYR A CA 1
ATOM 793 C C . TYR A 1 100 ? -32.593 -7.591 11.661 1.00 88.81 100 TYR A C 1
ATOM 795 O O . TYR A 1 100 ? -31.663 -7.168 10.981 1.00 88.81 100 TYR A O 1
ATOM 803 N N . ILE A 1 101 ? -32.633 -7.431 12.988 1.00 88.62 101 ILE A N 1
ATOM 804 C CA . ILE A 1 101 ? -31.560 -6.767 13.743 1.00 88.62 101 ILE A CA 1
ATOM 805 C C . ILE A 1 101 ? -30.238 -7.519 13.566 1.00 88.62 101 ILE A C 1
ATOM 807 O O . ILE A 1 101 ? -29.229 -6.886 13.258 1.00 88.62 101 ILE A O 1
ATOM 811 N N . ASP A 1 102 ? -30.251 -8.845 13.703 1.00 91.56 102 ASP A N 1
ATOM 812 C CA . ASP A 1 102 ? -29.062 -9.685 13.541 1.00 91.56 102 ASP A CA 1
ATOM 813 C C . ASP A 1 102 ? -28.479 -9.531 12.121 1.00 91.56 102 ASP A C 1
ATOM 815 O O . ASP A 1 102 ? -27.299 -9.216 11.967 1.00 91.56 102 ASP A O 1
ATOM 819 N N . ALA A 1 103 ? -29.322 -9.596 11.082 1.00 91.75 103 ALA A N 1
ATOM 820 C CA . ALA A 1 103 ? -28.903 -9.383 9.693 1.00 91.75 103 ALA A CA 1
ATOM 821 C C . ALA A 1 103 ? -28.338 -7.971 9.443 1.00 91.75 103 ALA A C 1
ATOM 823 O O . ALA A 1 103 ? -27.374 -7.801 8.697 1.00 91.75 103 ALA A O 1
ATOM 824 N N . MET A 1 104 ? -28.904 -6.940 10.078 1.00 89.94 104 MET A N 1
ATOM 825 C CA . MET A 1 104 ? -28.389 -5.569 9.991 1.00 89.94 104 MET A CA 1
ATOM 826 C C . MET A 1 104 ? -27.016 -5.423 10.657 1.00 89.94 104 MET A C 1
ATOM 828 O O . MET A 1 104 ? -26.165 -4.686 10.150 1.00 89.94 104 MET A O 1
ATOM 832 N N . ILE A 1 105 ? -26.787 -6.113 11.778 1.00 92.12 105 ILE A N 1
ATOM 833 C CA . ILE A 1 105 ? -25.482 -6.157 12.451 1.00 92.12 105 ILE A CA 1
ATOM 834 C C . ILE A 1 105 ? -24.460 -6.860 11.553 1.00 92.12 105 ILE A C 1
ATOM 836 O O . ILE A 1 105 ? -23.383 -6.310 11.317 1.00 92.12 105 ILE A O 1
ATOM 840 N N . GLU A 1 106 ? -24.806 -8.024 11.004 1.00 95.88 106 GLU A N 1
ATOM 841 C CA . GLU A 1 106 ? -23.952 -8.772 10.074 1.00 95.88 106 GLU A CA 1
ATOM 842 C C . GLU A 1 106 ? -23.600 -7.949 8.832 1.00 95.88 106 GLU A C 1
ATOM 844 O O . GLU A 1 106 ? -22.426 -7.844 8.473 1.00 95.88 106 GLU A O 1
ATOM 849 N N . LEU A 1 107 ? -24.585 -7.285 8.223 1.00 96.06 107 LEU A N 1
ATOM 850 C CA . LEU A 1 107 ? -24.374 -6.410 7.071 1.00 96.06 107 LEU A CA 1
ATOM 851 C C . LEU A 1 107 ? -23.425 -5.252 7.402 1.00 96.06 107 LEU A C 1
ATOM 853 O O . LEU A 1 107 ? -22.560 -4.904 6.596 1.00 96.06 107 LEU A O 1
ATOM 857 N N . ASN A 1 108 ? -23.565 -4.650 8.585 1.00 96.00 108 ASN A N 1
ATOM 858 C CA . ASN A 1 108 ? -22.682 -3.571 9.018 1.00 96.00 108 ASN A CA 1
ATOM 859 C C . ASN A 1 108 ? -21.249 -4.074 9.261 1.00 96.00 108 ASN A C 1
ATOM 861 O O . ASN A 1 108 ? -20.287 -3.429 8.844 1.00 96.00 108 ASN A O 1
ATOM 865 N N . ASN A 1 109 ? -21.100 -5.254 9.864 1.00 96.81 109 ASN A N 1
ATOM 866 C CA . ASN A 1 109 ? -19.800 -5.897 10.050 1.00 96.81 109 ASN A CA 1
ATOM 867 C C . ASN A 1 109 ? -19.137 -6.211 8.701 1.00 96.81 109 ASN A C 1
ATOM 869 O O . ASN A 1 109 ? -17.976 -5.859 8.496 1.00 96.81 109 ASN A O 1
ATOM 873 N N . ALA A 1 110 ? -19.888 -6.773 7.750 1.00 97.44 110 ALA A N 1
ATOM 874 C CA . ALA A 1 110 ? -19.410 -7.037 6.395 1.00 97.44 110 ALA A CA 1
ATOM 875 C C . ALA A 1 110 ? -19.017 -5.745 5.659 1.00 97.44 110 ALA A C 1
ATOM 877 O O . ALA A 1 110 ? -17.996 -5.701 4.973 1.00 97.44 110 ALA A O 1
ATOM 878 N N . ARG A 1 111 ? -19.781 -4.659 5.833 1.00 98.00 111 ARG A N 1
ATOM 879 C CA . ARG A 1 111 ? -19.450 -3.340 5.274 1.00 98.00 111 ARG A CA 1
ATOM 880 C C . ARG A 1 111 ? -18.151 -2.783 5.855 1.00 98.00 111 ARG A C 1
ATOM 882 O O . ARG A 1 111 ? -17.329 -2.268 5.099 1.00 98.00 111 ARG A O 1
ATOM 889 N N . ASN A 1 112 ? -17.959 -2.888 7.168 1.00 97.38 112 ASN A N 1
ATOM 890 C CA . ASN A 1 112 ? -16.728 -2.454 7.829 1.00 97.38 112 ASN A CA 1
ATOM 891 C C . ASN A 1 112 ? -15.520 -3.261 7.344 1.00 97.38 112 ASN A C 1
ATOM 893 O O . ASN A 1 112 ? -14.472 -2.683 7.051 1.00 97.38 112 ASN A O 1
ATOM 897 N N . GLU A 1 113 ? -15.686 -4.574 7.189 1.00 97.94 113 GLU A N 1
ATOM 898 C CA . GLU A 1 113 ? -14.639 -5.450 6.671 1.00 97.94 113 GLU A CA 1
ATOM 899 C C . GLU A 1 113 ? -14.295 -5.128 5.213 1.00 97.94 113 GLU A C 1
ATOM 901 O O . GLU A 1 113 ? -13.121 -5.000 4.868 1.00 97.94 113 GLU A O 1
ATOM 906 N N . ARG A 1 114 ? -15.302 -4.875 4.368 1.00 98.25 114 ARG A N 1
ATOM 907 C CA . ARG A 1 114 ? -15.090 -4.424 2.986 1.00 98.25 114 ARG A CA 1
ATOM 908 C C . ARG A 1 114 ? -14.255 -3.145 2.933 1.00 98.25 114 ARG A C 1
ATOM 910 O O . ARG A 1 114 ? -13.266 -3.097 2.211 1.00 98.25 114 ARG A O 1
ATOM 917 N N . ILE A 1 115 ? -14.601 -2.137 3.738 1.00 98.00 115 ILE A N 1
ATOM 918 C CA . ILE A 1 115 ? -13.849 -0.871 3.816 1.00 98.00 115 ILE A CA 1
ATOM 919 C C . ILE A 1 115 ? -12.401 -1.119 4.268 1.00 98.00 115 ILE A C 1
ATOM 921 O O . ILE A 1 115 ? -11.472 -0.475 3.775 1.00 98.00 115 ILE A O 1
ATOM 925 N N . ARG A 1 116 ? -12.186 -2.042 5.212 1.00 97.88 116 ARG A N 1
ATOM 926 C CA . ARG A 1 116 ? -10.846 -2.419 5.681 1.00 97.88 116 ARG A CA 1
ATOM 927 C C . ARG A 1 116 ? -10.021 -3.045 4.556 1.00 97.88 116 ARG A C 1
ATOM 929 O O . ARG A 1 116 ? -8.874 -2.643 4.357 1.00 97.88 116 ARG A O 1
ATOM 936 N N . LEU A 1 117 ? -10.603 -3.983 3.813 1.00 98.38 117 LEU A N 1
ATOM 937 C CA . LEU A 1 117 ? -9.948 -4.657 2.691 1.00 98.38 117 LEU A CA 1
ATOM 938 C C . LEU A 1 117 ? -9.671 -3.700 1.526 1.00 98.38 117 LEU A C 1
ATOM 940 O O . LEU A 1 117 ? -8.551 -3.684 1.027 1.00 98.38 117 LEU A O 1
ATOM 944 N N . GLU A 1 118 ? -10.620 -2.834 1.161 1.00 97.94 118 GLU A N 1
ATOM 945 C CA . GLU A 1 118 ? -10.432 -1.796 0.132 1.00 97.94 118 GLU A CA 1
ATOM 946 C C . GLU A 1 118 ? -9.222 -0.898 0.450 1.00 97.94 118 GLU A C 1
ATOM 948 O O . GLU A 1 118 ? -8.374 -0.656 -0.413 1.00 97.94 118 GLU A O 1
ATOM 953 N N . LYS A 1 119 ? -9.079 -0.462 1.711 1.00 98.06 119 LYS A N 1
ATOM 954 C CA . LYS A 1 119 ? -7.918 0.330 2.157 1.00 98.06 119 LYS A CA 1
ATOM 955 C C . LYS A 1 119 ? -6.601 -0.433 2.017 1.00 98.06 119 LYS A C 1
ATOM 957 O O . LYS A 1 119 ? -5.601 0.154 1.599 1.00 98.06 119 LYS A O 1
ATOM 962 N N . MET A 1 120 ? -6.591 -1.721 2.361 1.00 97.94 120 MET A N 1
ATOM 963 C CA . MET A 1 120 ? -5.408 -2.573 2.213 1.00 97.94 120 MET A CA 1
ATOM 964 C C . MET A 1 120 ? -5.036 -2.750 0.739 1.00 97.94 120 MET A C 1
ATOM 966 O O . MET A 1 120 ? -3.877 -2.543 0.382 1.00 97.94 120 MET A O 1
ATOM 970 N N . CYS A 1 121 ? -6.006 -3.058 -0.125 1.00 97.81 121 CYS A N 1
ATOM 971 C CA . CYS A 1 121 ? -5.798 -3.187 -1.568 1.00 97.81 121 CYS A CA 1
ATOM 972 C C . CYS A 1 121 ? -5.181 -1.917 -2.160 1.00 97.81 121 CYS A C 1
ATOM 974 O O . CYS A 1 121 ? -4.138 -1.995 -2.808 1.00 97.81 121 CYS A O 1
ATOM 976 N N . TYR A 1 122 ? -5.745 -0.747 -1.847 1.00 97.81 122 TYR A N 1
ATOM 977 C CA . TYR A 1 122 ? -5.214 0.535 -2.309 1.00 97.81 122 TYR A CA 1
ATOM 978 C C . TYR A 1 122 ? -3.774 0.789 -1.830 1.00 97.81 122 TYR A C 1
ATOM 980 O O . TYR A 1 122 ? -2.918 1.244 -2.592 1.00 97.81 122 TYR A O 1
ATOM 988 N N . ALA A 1 123 ? -3.464 0.465 -0.570 1.00 97.19 123 ALA A N 1
ATOM 989 C CA . ALA A 1 123 ? -2.111 0.607 -0.036 1.00 97.19 123 ALA A CA 1
ATOM 990 C C . ALA A 1 123 ? -1.102 -0.319 -0.745 1.00 97.19 123 ALA A C 1
ATOM 992 O O . ALA A 1 123 ? 0.011 0.108 -1.072 1.00 97.19 123 ALA A O 1
ATOM 993 N N . HIS A 1 124 ? -1.491 -1.568 -1.013 1.00 98.06 124 HIS A N 1
ATOM 994 C CA . HIS A 1 124 ? -0.670 -2.531 -1.748 1.00 98.06 124 HIS A CA 1
ATOM 995 C C . HIS A 1 124 ? -0.444 -2.105 -3.200 1.00 98.06 124 HIS A C 1
ATOM 997 O O . HIS A 1 124 ? 0.694 -2.138 -3.672 1.00 98.06 124 HIS A O 1
ATOM 1003 N N . GLU A 1 125 ? -1.488 -1.643 -3.882 1.00 97.81 125 GLU A N 1
ATOM 1004 C CA . GLU A 1 125 ? -1.405 -1.139 -5.252 1.00 97.81 125 GLU A CA 1
ATOM 1005 C C . GLU A 1 125 ? -0.472 0.075 -5.347 1.00 97.81 125 GLU A C 1
ATOM 1007 O O . GLU A 1 125 ? 0.430 0.111 -6.188 1.00 97.81 125 GLU A O 1
ATOM 1012 N N . LYS A 1 126 ? -0.602 1.035 -4.422 1.00 97.62 126 LYS A N 1
ATOM 1013 C CA . LYS A 1 126 ? 0.297 2.194 -4.345 1.00 97.62 126 LYS A CA 1
ATOM 1014 C C . LYS A 1 126 ? 1.758 1.769 -4.174 1.00 97.62 126 LYS A C 1
ATOM 1016 O O . LYS A 1 126 ? 2.637 2.310 -4.848 1.00 97.62 126 LYS A O 1
ATOM 1021 N N . LYS A 1 127 ? 2.027 0.795 -3.298 1.00 97.81 127 LYS A N 1
ATOM 1022 C CA . LYS A 1 127 ? 3.383 0.269 -3.068 1.00 97.81 127 LYS A CA 1
ATOM 1023 C C . LYS A 1 127 ? 3.941 -0.419 -4.316 1.00 97.81 127 LYS A C 1
ATOM 1025 O O . LYS A 1 127 ? 5.096 -0.186 -4.671 1.00 97.81 127 LYS A O 1
ATOM 1030 N N . LEU A 1 128 ? 3.123 -1.223 -4.994 1.00 97.50 128 LEU A N 1
ATOM 1031 C CA . LEU A 1 128 ? 3.501 -1.905 -6.231 1.00 97.50 128 LEU A CA 1
ATOM 1032 C C . LEU A 1 128 ? 3.814 -0.902 -7.350 1.00 97.50 128 LEU A C 1
ATOM 1034 O O . LEU A 1 128 ? 4.826 -1.036 -8.037 1.00 97.50 128 LEU A O 1
ATOM 1038 N N . ASN A 1 129 ? 2.991 0.136 -7.499 1.00 97.25 129 ASN A N 1
ATOM 1039 C CA . ASN A 1 129 ? 3.200 1.180 -8.498 1.00 97.25 129 ASN A CA 1
ATOM 1040 C C . ASN A 1 129 ? 4.487 1.979 -8.244 1.00 97.25 129 ASN A C 1
ATOM 1042 O O . ASN A 1 129 ? 5.219 2.272 -9.192 1.00 97.25 129 ASN A O 1
ATOM 1046 N N . GLU A 1 130 ? 4.828 2.266 -6.986 1.00 96.88 130 GLU A N 1
ATOM 1047 C CA . GLU A 1 130 ? 6.102 2.919 -6.661 1.00 96.88 130 GLU A CA 1
ATOM 1048 C C . GLU A 1 130 ? 7.307 2.021 -6.986 1.00 96.88 130 GLU A C 1
ATOM 1050 O O . GLU A 1 130 ? 8.288 2.481 -7.577 1.00 96.88 130 GLU A O 1
ATOM 1055 N N . GLN A 1 131 ? 7.219 0.719 -6.691 1.00 97.25 131 GLN A N 1
ATOM 1056 C CA . GLN A 1 131 ? 8.261 -0.246 -7.060 1.00 97.25 131 GLN A CA 1
ATOM 1057 C C . GLN A 1 131 ? 8.435 -0.352 -8.580 1.00 97.25 131 GLN A C 1
ATOM 1059 O O . GLN A 1 131 ? 9.564 -0.299 -9.069 1.00 97.25 131 GLN A O 1
ATOM 1064 N N . ARG A 1 132 ? 7.336 -0.421 -9.341 1.00 97.38 132 ARG A N 1
ATOM 1065 C CA . ARG A 1 132 ? 7.370 -0.410 -10.814 1.00 97.38 132 ARG A CA 1
ATOM 1066 C C . ARG A 1 132 ? 8.054 0.851 -11.347 1.00 97.38 132 ARG A C 1
ATOM 1068 O O . ARG A 1 132 ? 8.926 0.755 -12.209 1.00 97.38 132 ARG A O 1
ATOM 1075 N N . ARG A 1 133 ? 7.730 2.028 -10.798 1.00 96.50 133 ARG A N 1
ATOM 1076 C CA . ARG A 1 133 ? 8.380 3.301 -11.163 1.00 96.50 133 ARG A CA 1
ATOM 1077 C C . ARG A 1 133 ? 9.868 3.316 -10.830 1.00 96.50 133 ARG A C 1
ATOM 1079 O O . ARG A 1 133 ? 10.660 3.841 -11.612 1.00 96.50 133 ARG A O 1
ATOM 1086 N N . LYS A 1 134 ? 10.267 2.765 -9.681 1.00 97.12 134 LYS A N 1
ATOM 1087 C CA . LYS A 1 134 ? 11.679 2.647 -9.293 1.00 97.12 134 LYS A CA 1
ATOM 1088 C C . LYS A 1 134 ? 12.446 1.751 -10.270 1.00 97.12 134 LYS A C 1
ATOM 1090 O O . LYS A 1 134 ? 13.418 2.215 -10.859 1.00 97.12 134 LYS A O 1
ATOM 1095 N N . MET A 1 135 ? 11.941 0.547 -10.540 1.00 95.50 135 MET A N 1
ATOM 1096 C CA . MET A 1 135 ? 12.563 -0.370 -11.501 1.00 95.50 135 MET A CA 1
ATOM 1097 C C . MET A 1 135 ? 12.637 0.226 -12.911 1.00 95.50 135 MET A C 1
ATOM 1099 O O . MET A 1 135 ? 13.651 0.079 -13.588 1.00 95.50 135 MET A O 1
ATOM 1103 N N . ARG A 1 136 ? 11.598 0.942 -13.365 1.00 96.50 136 ARG A N 1
ATOM 1104 C CA . ARG A 1 136 ? 11.612 1.603 -14.682 1.00 96.50 136 ARG A CA 1
ATOM 1105 C C . ARG A 1 136 ? 12.726 2.649 -14.774 1.00 96.50 136 ARG A C 1
ATOM 1107 O O . ARG A 1 136 ? 13.430 2.692 -15.778 1.00 96.50 136 ARG A O 1
ATOM 1114 N N . ARG A 1 137 ? 12.926 3.452 -13.722 1.00 96.00 137 ARG A N 1
ATOM 1115 C CA . ARG A 1 137 ? 14.026 4.432 -13.648 1.00 96.00 137 ARG A CA 1
ATOM 1116 C C . ARG A 1 137 ? 15.395 3.752 -13.688 1.00 96.00 137 ARG A C 1
ATOM 1118 O O . ARG A 1 137 ? 16.236 4.151 -14.487 1.00 96.00 137 ARG A O 1
ATOM 1125 N N . GLU A 1 138 ? 15.591 2.704 -12.892 1.00 95.88 138 GLU A N 1
ATOM 1126 C CA . GLU A 1 138 ? 16.846 1.936 -12.854 1.00 95.88 138 GLU A CA 1
ATOM 1127 C C . GLU A 1 138 ? 17.167 1.299 -14.214 1.00 95.88 138 GLU A C 1
ATOM 1129 O O . GLU A 1 138 ? 18.280 1.447 -14.719 1.00 95.88 138 GLU A O 1
ATOM 1134 N N . ARG A 1 139 ? 16.173 0.689 -14.874 1.00 96.31 139 ARG A N 1
ATOM 1135 C CA . ARG A 1 139 ? 16.327 0.132 -16.230 1.00 96.31 139 ARG A CA 1
ATOM 1136 C C . ARG A 1 139 ? 16.756 1.189 -17.247 1.00 96.31 139 ARG A C 1
ATOM 1138 O O . ARG A 1 139 ? 17.619 0.918 -18.079 1.00 96.31 139 ARG A O 1
ATOM 1145 N N . ILE A 1 140 ? 16.179 2.392 -17.190 1.00 95.88 140 ILE A N 1
ATOM 1146 C CA . ILE A 1 140 ? 16.541 3.499 -18.092 1.00 95.88 140 ILE A CA 1
ATOM 1147 C C . ILE A 1 140 ? 17.992 3.940 -17.862 1.00 95.88 140 ILE A C 1
ATOM 1149 O O . ILE A 1 140 ? 18.725 4.135 -18.835 1.00 95.88 140 ILE A O 1
ATOM 1153 N N . ILE A 1 141 ? 18.416 4.071 -16.601 1.00 95.81 141 ILE A N 1
ATOM 1154 C CA . ILE A 1 141 ? 19.794 4.442 -16.241 1.00 95.81 141 ILE A CA 1
ATOM 1155 C C . ILE A 1 141 ? 20.770 3.391 -16.771 1.00 95.81 141 ILE A C 1
ATOM 1157 O O . ILE A 1 141 ? 21.664 3.729 -17.546 1.00 95.81 141 ILE A O 1
ATOM 1161 N N . HIS A 1 142 ? 20.520 2.116 -16.475 1.00 93.44 142 HIS A N 1
ATOM 1162 C CA . HIS A 1 142 ? 21.359 1.013 -16.931 1.00 93.44 142 HIS A CA 1
ATOM 1163 C C . HIS A 1 142 ? 21.433 0.933 -18.468 1.00 93.44 142 HIS A C 1
ATOM 1165 O O . HIS A 1 142 ? 22.508 0.775 -19.050 1.00 93.44 142 HIS A O 1
ATOM 1171 N N . LYS A 1 143 ? 20.306 1.134 -19.173 1.00 95.56 143 LYS A N 1
ATOM 1172 C CA . LYS A 1 143 ? 20.272 1.196 -20.649 1.00 95.56 143 LYS A CA 1
ATOM 1173 C C . LYS A 1 143 ? 21.111 2.365 -21.183 1.00 95.56 143 LYS A C 1
ATOM 1175 O O . LYS A 1 143 ? 21.769 2.220 -22.217 1.00 95.56 143 LYS A O 1
ATOM 1180 N N . LYS A 1 144 ? 21.112 3.516 -20.502 1.00 94.75 144 LYS A N 1
ATOM 1181 C CA . LYS A 1 144 ? 21.914 4.696 -20.870 1.00 94.75 144 LYS A CA 1
ATOM 1182 C C . LYS A 1 144 ? 23.408 4.467 -20.630 1.00 94.75 144 LYS A C 1
ATOM 1184 O O . LYS A 1 144 ? 24.201 4.762 -21.523 1.00 94.75 144 LYS A O 1
ATOM 1189 N N . GLU A 1 145 ? 23.781 3.908 -19.485 1.00 92.00 145 GLU A N 1
ATOM 1190 C CA . GLU A 1 145 ? 25.166 3.542 -19.158 1.00 92.00 145 GLU A CA 1
ATOM 1191 C C . GLU A 1 145 ? 25.719 2.533 -20.162 1.00 92.00 145 GLU A C 1
ATOM 1193 O O . GLU A 1 145 ? 26.753 2.788 -20.780 1.00 92.00 145 GLU A O 1
ATOM 1198 N N . ARG A 1 146 ? 24.963 1.465 -20.449 1.00 90.88 146 ARG A N 1
ATOM 1199 C CA . ARG A 1 146 ? 25.317 0.481 -21.480 1.00 90.88 146 ARG A CA 1
ATOM 1200 C C . ARG A 1 146 ? 25.553 1.143 -22.838 1.00 90.88 146 ARG A C 1
ATOM 1202 O O . ARG A 1 146 ? 26.572 0.897 -23.475 1.00 90.88 146 ARG A O 1
ATOM 1209 N N . ARG A 1 147 ? 24.647 2.020 -23.290 1.00 92.62 147 ARG A N 1
ATOM 1210 C CA . ARG A 1 147 ? 24.813 2.758 -24.559 1.00 92.62 147 ARG A CA 1
ATOM 1211 C C . ARG A 1 147 ? 26.071 3.632 -24.565 1.00 92.62 147 ARG A C 1
ATOM 1213 O O . ARG A 1 147 ? 26.743 3.703 -25.591 1.00 92.62 147 ARG A O 1
ATOM 1220 N N . ASN A 1 148 ? 26.389 4.288 -23.451 1.00 93.38 148 ASN A N 1
ATOM 1221 C CA . ASN A 1 148 ? 27.587 5.119 -23.332 1.00 93.38 148 ASN A CA 1
ATOM 1222 C C . ASN A 1 148 ? 28.869 4.280 -23.392 1.00 93.38 148 ASN A C 1
ATOM 1224 O O . ASN A 1 148 ? 29.775 4.631 -24.148 1.00 93.38 148 ASN A O 1
ATOM 1228 N N . LEU A 1 149 ? 28.912 3.149 -22.684 1.00 89.50 149 LEU A N 1
ATOM 1229 C CA . LEU A 1 149 ? 30.036 2.211 -22.729 1.00 89.50 149 LEU A CA 1
ATOM 1230 C C . LEU A 1 149 ? 30.243 1.646 -24.138 1.00 89.50 149 LEU A C 1
ATOM 1232 O O . LEU A 1 149 ? 31.368 1.616 -24.629 1.00 89.50 149 LEU A O 1
ATOM 1236 N N . LEU A 1 150 ? 29.166 1.282 -24.844 1.00 90.94 150 LEU A N 1
ATOM 1237 C CA . LEU A 1 150 ? 29.261 0.825 -26.235 1.00 90.94 150 LEU A CA 1
ATOM 1238 C C . LEU A 1 150 ? 29.839 1.906 -27.161 1.00 90.94 150 LEU A C 1
ATOM 1240 O O . LEU A 1 150 ? 30.676 1.599 -28.011 1.00 90.94 150 LEU A O 1
ATOM 1244 N N . LYS A 1 151 ? 29.429 3.170 -26.994 1.00 92.56 151 LYS A N 1
ATOM 1245 C CA . LYS A 1 151 ? 29.992 4.294 -27.759 1.00 92.56 151 LYS A CA 1
ATOM 1246 C C . LYS A 1 151 ? 31.479 4.482 -27.467 1.00 92.56 151 LYS A C 1
ATOM 1248 O O . LYS A 1 151 ? 32.262 4.611 -28.405 1.00 92.56 151 LYS A O 1
ATOM 1253 N N . GLN A 1 152 ? 31.871 4.464 -26.193 1.00 91.25 152 GLN A N 1
ATOM 1254 C CA . GLN A 1 152 ? 33.274 4.577 -25.787 1.00 91.25 152 GLN A CA 1
ATOM 1255 C C . GLN A 1 152 ? 34.112 3.426 -26.344 1.00 91.25 152 GLN A C 1
ATOM 1257 O O . GLN A 1 152 ? 35.144 3.680 -26.961 1.00 91.25 152 GLN A O 1
ATOM 1262 N N . LYS A 1 153 ? 33.622 2.186 -26.247 1.00 90.25 153 LYS A N 1
ATOM 1263 C CA . LYS A 1 153 ? 34.256 1.008 -26.850 1.00 90.25 153 LYS A CA 1
ATOM 1264 C C . LYS A 1 153 ? 34.418 1.160 -28.364 1.00 90.25 153 LYS A C 1
ATOM 1266 O O . LYS A 1 153 ? 35.477 0.853 -28.901 1.00 90.25 153 LYS A O 1
ATOM 1271 N N . GLY A 1 154 ? 33.402 1.673 -29.061 1.00 90.50 154 GLY A N 1
ATOM 1272 C CA . GLY A 1 154 ? 33.473 1.949 -30.500 1.00 90.50 154 GLY A CA 1
ATOM 1273 C C . GLY A 1 154 ? 34.541 2.988 -30.867 1.00 90.50 154 GLY A C 1
ATOM 1274 O O . GLY A 1 154 ? 35.301 2.778 -31.813 1.00 90.50 154 GLY A O 1
ATOM 1275 N N . ILE A 1 155 ? 34.635 4.078 -30.097 1.00 92.31 155 ILE A N 1
ATOM 1276 C CA . ILE A 1 155 ? 35.664 5.120 -30.264 1.00 92.31 155 ILE A CA 1
ATOM 1277 C C . ILE A 1 155 ? 37.059 4.555 -29.983 1.00 92.31 155 ILE A C 1
ATOM 1279 O O . ILE A 1 155 ? 38.007 4.838 -30.711 1.00 92.31 155 ILE A O 1
ATOM 1283 N N . LEU A 1 156 ? 37.198 3.755 -28.930 1.00 91.06 156 LEU A N 1
ATOM 1284 C CA . LEU A 1 156 ? 38.481 3.183 -28.556 1.00 91.06 156 LEU A CA 1
ATOM 1285 C C . LEU A 1 156 ? 38.971 2.188 -29.611 1.00 91.06 156 LEU A C 1
ATOM 1287 O O . LEU A 1 156 ? 40.110 2.277 -30.063 1.00 91.06 156 LEU A O 1
ATOM 1291 N N . LYS A 1 157 ? 38.074 1.327 -30.100 1.00 91.12 157 LYS A N 1
ATOM 1292 C CA . LYS A 1 157 ? 38.360 0.373 -31.175 1.00 91.12 157 LYS A CA 1
ATOM 1293 C C . LYS A 1 157 ? 38.805 1.065 -32.466 1.00 91.12 157 LYS A C 1
ATOM 1295 O O . LYS A 1 157 ? 39.706 0.570 -33.142 1.00 91.12 157 LYS A O 1
ATOM 1300 N N . SER A 1 158 ? 38.201 2.201 -32.827 1.00 93.19 158 SER A N 1
ATOM 1301 C CA . SER A 1 158 ? 38.610 2.947 -34.025 1.00 93.19 158 SER A CA 1
ATOM 1302 C C . SER A 1 158 ? 39.979 3.610 -33.851 1.00 93.19 158 SER A C 1
ATOM 1304 O O . SER A 1 158 ? 40.806 3.525 -34.758 1.00 93.19 158 SER A O 1
ATOM 1306 N N . LYS A 1 159 ? 40.268 4.186 -32.675 1.00 93.44 159 LYS A N 1
ATOM 1307 C CA . LYS A 1 159 ? 41.609 4.690 -32.337 1.00 93.44 159 LYS A CA 1
ATOM 1308 C C . LYS A 1 159 ? 42.656 3.579 -32.388 1.00 93.44 159 LYS A C 1
ATOM 1310 O O . LYS A 1 159 ? 43.689 3.768 -33.020 1.00 93.44 159 LYS A O 1
ATOM 1315 N N . LEU A 1 160 ? 42.364 2.423 -31.792 1.00 91.12 160 LEU A N 1
ATOM 1316 C CA . LEU A 1 160 ? 43.250 1.261 -31.779 1.00 91.12 160 LEU A CA 1
ATOM 1317 C C . LEU A 1 160 ? 43.580 0.798 -33.202 1.00 91.12 160 LEU A C 1
ATOM 1319 O O . LEU A 1 160 ? 44.752 0.670 -33.555 1.00 91.12 160 LEU A O 1
ATOM 1323 N N . LYS A 1 161 ? 42.549 0.636 -34.042 1.00 92.94 161 LYS A N 1
ATOM 1324 C CA . LYS A 1 161 ? 42.709 0.279 -35.457 1.00 92.94 161 LYS A CA 1
ATOM 1325 C C . LYS A 1 161 ? 43.585 1.292 -36.200 1.00 92.94 161 LYS A C 1
ATOM 1327 O O . LYS A 1 161 ? 44.480 0.888 -36.933 1.00 92.94 161 LYS A O 1
ATOM 1332 N N . ASN A 1 162 ? 43.356 2.589 -35.995 1.00 94.44 162 ASN A N 1
ATOM 1333 C CA . ASN A 1 162 ? 44.130 3.641 -36.653 1.00 94.44 162 ASN A CA 1
ATOM 1334 C C . ASN A 1 162 ? 45.601 3.652 -36.207 1.00 94.44 162 ASN A C 1
ATOM 1336 O O . ASN A 1 162 ? 46.484 3.845 -37.037 1.00 94.44 162 ASN A O 1
ATOM 1340 N N . THR A 1 163 ? 45.881 3.446 -34.917 1.00 92.69 163 THR A N 1
ATOM 1341 C CA . THR A 1 163 ? 47.258 3.393 -34.397 1.00 92.69 163 THR A CA 1
ATOM 1342 C C . THR A 1 163 ? 47.999 2.157 -34.902 1.00 92.69 163 THR A C 1
ATOM 1344 O O . THR A 1 163 ? 49.143 2.278 -35.332 1.00 92.69 163 THR A O 1
ATOM 1347 N N . LEU A 1 164 ? 47.342 0.991 -34.919 1.00 91.44 164 LEU A N 1
ATOM 1348 C CA . LEU A 1 164 ? 47.904 -0.239 -35.490 1.00 91.44 164 LEU A CA 1
ATOM 1349 C C . LEU A 1 164 ? 48.210 -0.082 -36.982 1.00 91.44 164 LEU A C 1
ATOM 1351 O O . LEU A 1 164 ? 49.298 -0.437 -37.419 1.00 91.44 164 LEU A O 1
ATOM 1355 N N . GLN A 1 165 ? 47.289 0.511 -37.746 1.00 92.75 165 GLN A N 1
ATOM 1356 C CA . GLN A 1 165 ? 47.490 0.771 -39.171 1.00 92.75 165 GLN A CA 1
ATOM 1357 C C . GLN A 1 165 ? 48.715 1.667 -39.419 1.00 92.75 165 GLN A C 1
ATOM 1359 O O . GLN A 1 165 ? 49.536 1.355 -40.274 1.00 92.75 165 GLN A O 1
ATOM 1364 N N . LYS A 1 166 ? 48.889 2.740 -38.634 1.00 91.06 166 LYS A N 1
ATOM 1365 C CA . LYS A 1 166 ? 50.063 3.625 -38.742 1.00 91.06 166 LYS A CA 1
ATOM 1366 C C . LYS A 1 166 ? 51.379 2.930 -38.393 1.00 91.06 166 LYS A C 1
ATOM 1368 O O . 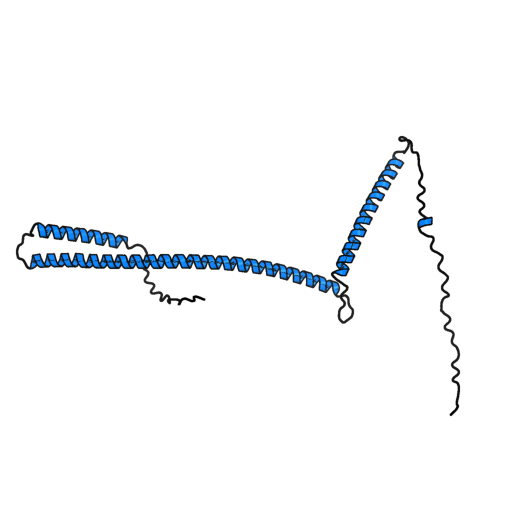LYS A 1 166 ? 52.402 3.269 -38.977 1.00 91.06 166 LYS A O 1
ATOM 1373 N N . LEU A 1 167 ? 51.365 1.999 -37.435 1.00 88.50 167 LEU A N 1
ATOM 1374 C CA . LEU A 1 167 ? 52.542 1.191 -37.100 1.00 88.50 167 LEU A CA 1
ATOM 1375 C C . LEU A 1 167 ? 52.907 0.251 -38.254 1.00 88.50 167 LEU A C 1
ATOM 1377 O O . LEU A 1 167 ? 54.062 0.233 -38.660 1.00 88.50 167 LEU A O 1
ATOM 1381 N N . LEU A 1 168 ? 51.921 -0.432 -38.844 1.00 87.69 168 LEU A N 1
ATOM 1382 C CA . LEU A 1 168 ? 52.139 -1.284 -40.019 1.00 87.69 168 LEU A CA 1
ATOM 1383 C C . LEU A 1 168 ? 52.672 -0.485 -41.220 1.00 87.69 168 LEU A C 1
ATOM 1385 O O . LEU A 1 168 ? 53.596 -0.919 -41.894 1.00 87.69 168 LEU A O 1
ATOM 1389 N N . GLU A 1 169 ? 52.149 0.721 -41.459 1.00 86.31 169 GLU A N 1
ATOM 1390 C CA . GLU A 1 169 ? 52.641 1.606 -42.526 1.00 86.31 169 GLU A CA 1
ATOM 1391 C C . GLU A 1 169 ? 54.074 2.110 -42.293 1.00 86.31 169 GLU A C 1
ATOM 1393 O O . GLU A 1 169 ? 54.766 2.451 -43.256 1.00 86.31 169 GLU A O 1
ATOM 1398 N N . LEU A 1 170 ? 54.521 2.211 -41.037 1.00 81.44 170 LEU A N 1
ATOM 1399 C CA . LEU A 1 170 ? 55.914 2.521 -40.711 1.00 81.44 170 LEU A CA 1
ATOM 1400 C C . LEU A 1 170 ? 56.811 1.306 -40.951 1.00 81.44 170 LEU A C 1
ATOM 1402 O O . LEU A 1 170 ? 57.851 1.468 -41.586 1.00 81.44 170 LEU A O 1
ATOM 1406 N N . ASP A 1 171 ? 56.383 0.115 -40.528 1.00 77.12 171 ASP A N 1
ATOM 1407 C CA . ASP A 1 171 ? 57.096 -1.148 -40.765 1.00 77.12 171 ASP A CA 1
ATOM 1408 C C . ASP A 1 171 ? 57.289 -1.410 -42.273 1.00 77.12 171 ASP A C 1
ATOM 1410 O O . ASP A 1 171 ? 58.407 -1.665 -42.722 1.00 77.12 171 ASP A O 1
ATOM 1414 N N . ASP A 1 172 ? 56.254 -1.190 -43.090 1.00 74.50 172 ASP A N 1
ATOM 1415 C CA . ASP A 1 172 ? 56.333 -1.302 -44.556 1.00 74.50 172 ASP A CA 1
ATOM 1416 C C . ASP A 1 172 ? 57.334 -0.316 -45.192 1.00 74.50 172 ASP A C 1
ATOM 1418 O O . ASP A 1 172 ? 57.915 -0.590 -46.249 1.00 74.50 172 ASP A O 1
ATOM 1422 N N . LYS A 1 173 ? 57.528 0.869 -44.593 1.00 72.62 173 LYS A N 1
ATOM 1423 C CA . LYS A 1 173 ? 58.509 1.857 -45.079 1.00 72.62 173 LYS A CA 1
ATOM 1424 C C . LYS A 1 173 ? 59.937 1.422 -44.780 1.00 72.62 173 LYS A C 1
ATOM 1426 O O . LYS A 1 173 ? 60.812 1.722 -45.592 1.00 72.62 173 LYS A O 1
ATOM 1431 N N . TYR A 1 174 ? 60.164 0.730 -43.664 1.00 66.81 174 TYR A N 1
ATOM 1432 C CA . TYR A 1 174 ? 61.467 0.147 -43.348 1.00 66.81 174 TYR A CA 1
ATOM 1433 C C . TYR A 1 174 ? 61.840 -0.966 -44.330 1.00 66.81 174 TYR A C 1
ATOM 1435 O O . TYR A 1 174 ? 62.998 -1.052 -44.725 1.00 66.81 174 TYR A O 1
ATOM 1443 N N . ASP A 1 175 ? 60.862 -1.754 -44.781 1.00 61.91 175 ASP A N 1
ATOM 1444 C CA . ASP A 1 175 ? 61.111 -2.858 -45.714 1.00 61.91 175 ASP A CA 1
ATOM 1445 C C . ASP A 1 175 ? 61.378 -2.363 -47.153 1.00 61.91 175 ASP A C 1
ATOM 1447 O O . ASP A 1 175 ? 62.228 -2.892 -47.871 1.00 61.91 175 ASP A O 1
ATOM 1451 N N . LYS A 1 176 ? 60.693 -1.290 -47.588 1.00 62.19 176 LYS A N 1
ATOM 1452 C CA . LYS A 1 176 ? 60.835 -0.725 -48.949 1.00 62.19 176 LYS A CA 1
ATOM 1453 C C . LYS A 1 176 ? 62.042 0.194 -49.120 1.00 62.19 176 LYS A C 1
ATOM 1455 O O . LYS A 1 176 ? 62.619 0.254 -50.207 1.00 62.19 176 LYS A O 1
ATOM 1460 N N . HIS A 1 177 ? 62.411 0.945 -48.085 1.00 55.84 177 HIS A N 1
ATOM 1461 C CA . HIS A 1 177 ? 63.578 1.815 -48.122 1.00 55.84 177 HIS A CA 1
ATOM 1462 C C . HIS A 1 177 ? 64.748 1.088 -47.460 1.00 55.84 177 HIS A C 1
ATOM 1464 O O . HIS A 1 177 ? 64.874 1.104 -46.244 1.00 55.84 177 HIS A O 1
ATOM 1470 N N . MET A 1 178 ? 65.623 0.495 -48.280 1.00 52.00 178 MET A N 1
ATOM 1471 C CA . MET A 1 178 ? 66.894 -0.167 -47.921 1.00 52.00 178 MET A CA 1
ATOM 1472 C C . MET A 1 178 ? 67.930 0.767 -47.247 1.00 52.00 178 MET A C 1
ATOM 1474 O O . MET A 1 178 ? 69.115 0.749 -47.566 1.00 52.00 178 MET A O 1
ATOM 1478 N N . SER A 1 179 ? 67.512 1.628 -46.324 1.00 54.91 179 SER A N 1
ATOM 1479 C CA . SER A 1 179 ? 68.390 2.291 -45.368 1.00 54.91 179 SER A CA 1
ATOM 1480 C C . SER A 1 179 ? 68.208 1.594 -44.019 1.00 54.91 179 SER A C 1
ATOM 1482 O O . SER A 1 179 ? 67.210 1.838 -43.345 1.00 54.91 179 SER A O 1
ATOM 1484 N N . PRO A 1 180 ? 69.162 0.744 -43.589 1.00 57.62 180 PRO A N 1
ATOM 1485 C CA . PRO A 1 180 ? 69.044 -0.051 -42.361 1.00 57.62 180 PRO A CA 1
ATOM 1486 C C . PRO A 1 180 ? 69.008 0.781 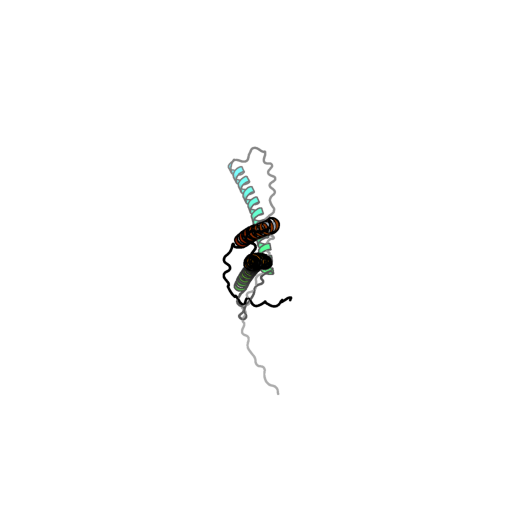-41.074 1.00 57.62 180 PRO A C 1
ATOM 1488 O O . PRO A 1 180 ? 68.823 0.236 -39.990 1.00 57.62 180 PRO A O 1
ATOM 1491 N N . ILE A 1 181 ? 69.249 2.092 -41.166 1.00 62.31 181 ILE A N 1
ATOM 1492 C CA . ILE A 1 181 ? 69.322 2.990 -40.020 1.00 62.31 181 ILE A CA 1
ATOM 1493 C C . ILE A 1 181 ? 68.053 3.847 -40.016 1.00 62.31 181 ILE A C 1
ATOM 1495 O O . ILE A 1 181 ? 67.943 4.769 -40.829 1.00 62.31 181 ILE A O 1
ATOM 1499 N N . PRO A 1 182 ? 67.104 3.585 -39.099 1.00 63.47 182 PRO A N 1
ATOM 1500 C CA . PRO A 1 182 ? 65.990 4.485 -38.860 1.00 63.47 182 PRO A CA 1
ATOM 1501 C C . PRO A 1 182 ? 66.501 5.904 -38.616 1.00 63.47 182 PRO A C 1
ATOM 1503 O O . PRO A 1 182 ? 67.373 6.109 -37.766 1.00 63.47 182 PRO A O 1
ATOM 1506 N N . ASN A 1 183 ? 65.928 6.899 -39.297 1.00 71.94 183 ASN A N 1
ATOM 1507 C CA . ASN A 1 183 ? 66.107 8.281 -38.862 1.00 71.94 183 ASN A CA 1
ATOM 1508 C C . ASN A 1 183 ? 65.593 8.409 -37.410 1.00 71.94 183 ASN A C 1
ATOM 1510 O O . ASN A 1 183 ? 64.601 7.776 -37.026 1.00 71.94 183 ASN A O 1
ATOM 1514 N N . LYS A 1 184 ? 66.269 9.229 -36.595 1.00 75.06 184 LYS A N 1
ATOM 1515 C CA . LYS A 1 184 ? 65.890 9.531 -35.207 1.00 75.06 184 LYS A CA 1
ATOM 1516 C C . LYS A 1 184 ? 64.430 9.974 -35.105 1.00 75.06 184 LYS A C 1
ATOM 1518 O O . LYS A 1 184 ? 63.742 9.552 -34.176 1.00 75.06 184 LYS A O 1
ATOM 1523 N N . ASP A 1 185 ? 63.948 10.750 -36.073 1.00 79.06 185 ASP A N 1
ATOM 1524 C CA . ASP A 1 185 ? 62.559 11.220 -36.101 1.00 79.06 185 ASP A CA 1
ATOM 1525 C C . ASP A 1 185 ? 61.573 10.056 -36.263 1.00 79.06 185 ASP A C 1
ATOM 1527 O O . ASP A 1 185 ? 60.607 9.949 -35.511 1.00 79.06 185 ASP A O 1
ATOM 1531 N N . THR A 1 186 ? 61.857 9.123 -37.176 1.00 77.31 186 THR A N 1
ATOM 1532 C CA . THR A 1 186 ? 61.003 7.954 -37.436 1.00 77.31 186 THR A CA 1
ATOM 1533 C C . THR A 1 186 ? 60.942 7.025 -36.227 1.00 77.31 186 THR A C 1
ATOM 1535 O O . THR A 1 186 ? 59.855 6.632 -35.813 1.00 77.31 186 THR A O 1
ATOM 1538 N N . LYS A 1 187 ? 62.091 6.752 -35.591 1.00 81.44 187 LYS A N 1
ATOM 1539 C CA . LYS A 1 187 ? 62.148 5.955 -34.354 1.00 81.44 187 LYS A CA 1
ATOM 1540 C C . LYS A 1 187 ? 61.370 6.621 -33.214 1.00 81.44 187 LYS A C 1
ATOM 1542 O O . LYS A 1 187 ? 60.744 5.947 -32.400 1.00 81.44 187 LYS A O 1
ATOM 1547 N N . THR A 1 188 ? 61.401 7.950 -33.153 1.00 86.50 188 THR A N 1
ATOM 1548 C CA . THR A 1 188 ? 60.651 8.719 -32.154 1.00 86.50 188 THR A CA 1
ATOM 1549 C C . THR A 1 188 ? 59.142 8.616 -32.393 1.00 86.50 188 THR A C 1
ATOM 1551 O O . THR A 1 188 ? 58.394 8.400 -31.441 1.00 86.50 188 THR A O 1
ATOM 1554 N N . GLU A 1 189 ? 58.684 8.721 -33.643 1.00 86.75 189 GLU A N 1
ATOM 1555 C CA . GLU A 1 189 ? 57.273 8.530 -34.012 1.00 86.75 189 GLU A CA 1
ATOM 1556 C C . GLU A 1 189 ? 56.784 7.101 -33.740 1.00 86.75 189 GLU A C 1
ATOM 1558 O O . GLU A 1 189 ? 55.712 6.916 -33.163 1.00 86.75 189 GLU A O 1
ATOM 1563 N N . GLU A 1 190 ? 57.589 6.089 -34.062 1.00 87.44 190 GLU A N 1
ATOM 1564 C CA . GLU A 1 190 ? 57.276 4.690 -33.762 1.00 87.44 190 GLU A CA 1
ATOM 1565 C C . GLU A 1 190 ? 57.091 4.467 -32.251 1.00 87.44 190 GLU A C 1
ATOM 1567 O O . GLU A 1 190 ? 56.083 3.904 -31.822 1.00 87.44 190 GLU A O 1
ATOM 1572 N N . LEU A 1 191 ? 58.016 4.966 -31.421 1.00 88.50 191 LEU A N 1
ATOM 1573 C CA . LEU A 1 191 ? 57.913 4.866 -29.962 1.00 88.50 191 LEU A CA 1
ATOM 1574 C C . LEU A 1 191 ? 56.672 5.587 -29.418 1.00 88.50 191 LEU A C 1
ATOM 1576 O O . LEU A 1 191 ? 56.001 5.051 -28.534 1.00 88.50 191 LEU A O 1
ATOM 1580 N N . LYS A 1 192 ? 56.324 6.763 -29.960 1.00 92.75 192 LYS A N 1
ATOM 1581 C CA . LYS A 1 192 ? 55.083 7.473 -29.601 1.00 92.75 192 LYS A CA 1
ATOM 1582 C C . LYS A 1 192 ? 53.844 6.647 -29.941 1.00 92.75 192 LYS A C 1
ATOM 1584 O O . LYS A 1 192 ? 52.927 6.568 -29.124 1.00 92.75 192 LYS A O 1
ATOM 1589 N N . LEU A 1 193 ? 53.806 6.023 -31.118 1.00 91.44 193 LEU A N 1
ATOM 1590 C CA . LEU A 1 193 ? 52.683 5.184 -31.537 1.00 91.44 193 LEU A CA 1
ATOM 1591 C C . LEU A 1 193 ? 52.585 3.905 -30.705 1.00 91.44 193 LEU A C 1
ATOM 1593 O O . LEU A 1 193 ? 51.486 3.565 -30.274 1.00 91.44 193 LEU A O 1
ATOM 1597 N N . ARG A 1 194 ? 53.708 3.237 -30.412 1.00 91.75 194 ARG A N 1
ATOM 1598 C CA . ARG A 1 194 ? 53.743 2.069 -29.515 1.00 91.75 194 ARG A CA 1
ATOM 1599 C C . ARG A 1 194 ? 53.258 2.431 -28.113 1.00 91.75 194 ARG A C 1
ATOM 1601 O O . ARG A 1 194 ? 52.437 1.711 -27.557 1.00 91.75 194 ARG A O 1
ATOM 1608 N N . LEU A 1 195 ? 53.690 3.569 -27.565 1.00 92.75 195 LEU A N 1
ATOM 1609 C CA . LEU A 1 195 ? 53.203 4.057 -26.272 1.00 92.75 195 LEU A CA 1
ATOM 1610 C C . LEU A 1 195 ? 51.699 4.369 -26.316 1.00 92.75 195 LEU A C 1
ATOM 1612 O O . LEU A 1 195 ? 50.955 3.960 -25.427 1.00 92.75 195 LEU A O 1
ATOM 1616 N N . SER A 1 196 ? 51.236 5.047 -27.371 1.00 91.81 196 SER A N 1
ATOM 1617 C CA . SER A 1 196 ? 49.810 5.315 -27.575 1.00 91.81 196 SER A CA 1
ATOM 1618 C C . SER A 1 196 ? 49.000 4.025 -27.690 1.00 91.81 196 SER A C 1
ATOM 1620 O O . SER A 1 196 ? 47.898 3.969 -27.153 1.00 91.81 196 SER A O 1
ATOM 1622 N N . LEU A 1 197 ? 49.518 3.005 -28.375 1.00 91.75 197 LEU A N 1
ATOM 1623 C CA . LEU A 1 197 ? 48.887 1.697 -28.514 1.00 91.75 197 LEU A CA 1
ATOM 1624 C C . LEU A 1 197 ? 48.741 1.016 -27.149 1.00 91.75 197 LEU A C 1
ATOM 1626 O O . LEU A 1 197 ? 47.637 0.608 -26.796 1.00 91.75 197 LEU A O 1
ATOM 1630 N N . THR A 1 198 ? 49.816 0.959 -26.359 1.00 90.75 198 THR A N 1
ATOM 1631 C CA . THR A 1 198 ? 49.794 0.386 -25.005 1.00 90.75 198 THR A CA 1
ATOM 1632 C C . THR A 1 198 ? 48.769 1.085 -24.113 1.00 90.75 198 THR A C 1
ATOM 1634 O O . THR A 1 198 ? 47.987 0.414 -23.444 1.00 90.75 198 THR A O 1
ATOM 1637 N N . ASN A 1 199 ? 48.704 2.421 -24.149 1.00 92.38 199 ASN A N 1
ATOM 1638 C CA . ASN A 1 199 ? 47.720 3.179 -23.372 1.00 92.38 199 ASN A CA 1
ATOM 1639 C C . ASN A 1 199 ? 46.277 2.853 -23.791 1.00 92.38 199 ASN A C 1
ATOM 1641 O O . ASN A 1 199 ? 45.426 2.646 -22.931 1.00 92.38 199 ASN A O 1
ATOM 1645 N N . LEU A 1 200 ? 46.002 2.746 -25.096 1.00 90.81 200 LEU A N 1
ATOM 1646 C CA . LEU A 1 200 ? 44.668 2.389 -25.597 1.00 90.81 200 LEU A CA 1
ATOM 1647 C C . LEU A 1 200 ? 44.266 0.958 -25.199 1.00 90.81 200 LEU A C 1
ATOM 1649 O O . LEU A 1 200 ? 43.107 0.729 -24.864 1.00 90.81 200 LEU A O 1
ATOM 1653 N N . ILE A 1 201 ? 45.209 0.009 -25.201 1.00 87.50 201 ILE A N 1
ATOM 1654 C CA . ILE A 1 201 ? 44.968 -1.375 -24.754 1.00 87.50 201 ILE A CA 1
ATOM 1655 C C . ILE A 1 201 ? 44.627 -1.408 -23.256 1.00 87.50 201 ILE A C 1
ATOM 1657 O O . ILE A 1 201 ? 43.702 -2.110 -22.849 1.00 87.50 201 ILE A O 1
ATOM 1661 N N . LEU A 1 202 ? 45.330 -0.621 -22.435 1.00 86.44 202 LEU A N 1
ATOM 1662 C CA . LEU A 1 202 ? 45.028 -0.494 -21.006 1.00 86.44 202 LEU A CA 1
ATOM 1663 C C . LEU A 1 202 ? 43.649 0.142 -20.767 1.00 86.44 202 LEU A C 1
ATOM 1665 O O . LEU A 1 202 ? 42.892 -0.330 -19.919 1.00 86.44 202 LEU A O 1
ATOM 1669 N N . GLU A 1 203 ? 43.291 1.176 -21.532 1.00 85.44 203 GLU A N 1
ATOM 1670 C CA . GLU A 1 203 ? 41.949 1.771 -21.491 1.00 85.44 203 GLU A CA 1
ATOM 1671 C C . GLU A 1 203 ? 40.855 0.762 -21.885 1.00 85.44 203 GLU A C 1
ATOM 1673 O O . GLU A 1 203 ? 39.778 0.770 -21.289 1.00 85.44 203 GLU A O 1
ATOM 1678 N N . GLU A 1 204 ? 41.123 -0.138 -22.839 1.00 80.56 204 GLU A N 1
ATOM 1679 C CA . GLU A 1 204 ? 40.153 -1.149 -23.283 1.00 80.56 204 GLU A CA 1
ATOM 1680 C C . GLU A 1 204 ? 39.902 -2.196 -22.198 1.00 80.56 204 GLU A C 1
ATOM 1682 O O . GLU A 1 204 ? 38.745 -2.516 -21.919 1.00 80.56 204 GLU A O 1
ATOM 1687 N N . GLY A 1 205 ? 40.967 -2.661 -21.534 1.00 76.19 205 GLY A N 1
ATOM 1688 C CA . GLY A 1 205 ? 40.865 -3.588 -20.405 1.00 76.19 205 GLY A CA 1
ATOM 1689 C C . GLY A 1 205 ? 40.082 -3.013 -19.218 1.00 76.19 205 GLY A C 1
ATOM 1690 O O . GLY A 1 205 ? 39.375 -3.746 -18.527 1.00 76.19 205 GLY A O 1
ATOM 1691 N N . ASN A 1 206 ? 40.127 -1.693 -19.018 1.00 74.69 206 ASN A N 1
ATOM 1692 C CA . ASN A 1 206 ? 39.369 -1.021 -17.957 1.00 74.69 206 ASN A CA 1
ATOM 1693 C C . ASN A 1 206 ? 37.872 -0.868 -18.279 1.00 74.69 206 ASN A C 1
ATOM 1695 O O . ASN A 1 206 ? 37.059 -0.747 -17.363 1.00 74.69 206 ASN A O 1
ATOM 1699 N N . LEU A 1 207 ? 37.483 -0.880 -19.560 1.00 66.38 207 LEU A N 1
ATOM 1700 C CA . LEU A 1 207 ? 36.075 -0.837 -19.982 1.00 66.38 207 LEU A CA 1
ATOM 1701 C C . LEU A 1 207 ? 35.374 -2.201 -19.873 1.00 66.38 207 LEU A C 1
ATOM 1703 O O . LEU A 1 207 ? 34.160 -2.277 -20.070 1.00 66.38 207 LEU A O 1
ATOM 1707 N N . THR A 1 208 ? 36.113 -3.268 -19.560 1.00 54.59 208 THR A N 1
ATOM 1708 C CA . THR A 1 208 ? 35.572 -4.607 -19.303 1.00 54.59 208 THR A CA 1
ATOM 1709 C C . THR A 1 208 ? 35.485 -4.919 -17.809 1.00 54.59 208 THR A C 1
ATOM 1711 O O . THR A 1 208 ? 36.359 -5.573 -17.247 1.00 54.59 208 THR A O 1
ATOM 1714 N N . PRO A 1 209 ? 34.390 -4.508 -17.161 1.00 47.72 209 PRO A N 1
ATOM 1715 C CA . PRO A 1 209 ? 33.760 -5.354 -16.154 1.00 47.72 209 PRO A CA 1
ATOM 1716 C C . PRO A 1 209 ? 32.258 -5.502 -16.435 1.00 47.72 209 PRO A C 1
ATOM 1718 O O . PRO A 1 209 ? 31.621 -4.587 -16.949 1.00 47.72 209 PRO A O 1
ATOM 1721 N N . CYS A 1 210 ? 31.703 -6.649 -16.047 1.00 48.69 210 CYS A N 1
ATOM 1722 C CA . CYS A 1 210 ? 30.336 -7.132 -16.280 1.00 48.69 210 CYS A CA 1
ATOM 1723 C C . CYS A 1 210 ? 30.200 -7.963 -17.555 1.00 48.69 210 CYS A C 1
ATOM 1725 O O . CYS A 1 210 ? 30.157 -7.450 -18.670 1.00 48.69 210 CYS A O 1
ATOM 1727 N N . GLU A 1 211 ? 30.126 -9.273 -17.325 1.00 42.75 211 GLU A N 1
ATOM 1728 C CA . GLU A 1 211 ? 29.447 -10.285 -18.127 1.00 42.75 211 GLU A CA 1
ATOM 1729 C C . GLU A 1 211 ? 28.493 -9.659 -19.151 1.00 42.75 211 GLU A C 1
ATOM 1731 O O . GLU A 1 211 ? 27.324 -9.372 -18.888 1.00 42.75 211 GLU A O 1
ATOM 1736 N N . ILE A 1 212 ? 29.011 -9.438 -20.359 1.00 46.66 212 ILE A N 1
ATOM 1737 C CA . ILE A 1 212 ? 28.184 -9.209 -21.534 1.00 46.66 212 ILE A CA 1
ATOM 1738 C C . ILE A 1 212 ? 27.634 -10.588 -21.877 1.00 46.66 212 ILE A C 1
ATOM 1740 O O . ILE A 1 212 ? 28.056 -11.227 -22.836 1.00 46.66 212 ILE A O 1
ATOM 1744 N N . THR A 1 213 ? 26.718 -11.096 -21.057 1.00 41.16 213 THR A N 1
ATOM 1745 C CA . THR A 1 213 ? 25.786 -12.101 -21.537 1.00 41.16 213 THR A CA 1
ATOM 1746 C C . THR A 1 213 ? 25.046 -11.416 -22.672 1.00 41.16 213 THR A C 1
ATOM 1748 O O . THR A 1 213 ? 24.202 -10.542 -22.454 1.00 41.16 213 THR A O 1
ATOM 1751 N N . GLU A 1 214 ? 25.425 -11.764 -23.900 1.00 43.66 214 GLU A N 1
ATOM 1752 C CA . GLU A 1 214 ? 24.647 -11.569 -25.116 1.00 43.66 214 GLU A CA 1
ATOM 1753 C C . GLU A 1 214 ? 23.341 -12.361 -24.986 1.00 43.66 214 GLU A C 1
ATOM 1755 O O . GLU A 1 214 ? 23.042 -13.264 -25.757 1.00 43.66 214 GLU A O 1
ATOM 1760 N N . GLN A 1 215 ? 22.517 -12.023 -23.997 1.00 42.41 215 GLN A N 1
ATOM 1761 C CA . GLN A 1 215 ? 21.100 -12.250 -24.130 1.00 42.41 215 GLN A CA 1
ATOM 1762 C C . GLN A 1 215 ? 20.644 -11.229 -25.163 1.00 42.41 215 GLN A C 1
ATOM 1764 O O . GLN A 1 215 ? 20.329 -10.072 -24.882 1.00 42.41 215 GLN A O 1
ATOM 1769 N N . THR A 1 216 ? 20.677 -11.698 -26.404 1.00 40.31 216 THR A N 1
ATOM 1770 C CA . THR A 1 216 ? 19.774 -11.340 -27.491 1.00 40.31 216 THR A CA 1
ATOM 1771 C C . THR A 1 216 ? 18.331 -11.626 -27.051 1.00 40.31 216 THR A C 1
ATOM 1773 O O . THR A 1 216 ? 17.591 -12.373 -27.681 1.00 40.31 216 THR A O 1
ATOM 1776 N N . GLY A 1 217 ? 17.919 -11.033 -25.928 1.00 40.28 217 GLY A N 1
ATOM 1777 C CA . GLY A 1 217 ? 16.523 -10.835 -25.612 1.00 40.28 217 GLY A CA 1
ATOM 1778 C C . GLY A 1 217 ? 16.018 -9.867 -26.659 1.00 40.28 217 GLY A C 1
ATOM 1779 O O . GLY A 1 217 ? 16.425 -8.703 -26.694 1.00 40.28 217 GLY A O 1
ATOM 1780 N N . LYS A 1 218 ? 15.208 -10.388 -27.576 1.00 42.38 218 LYS A N 1
ATOM 1781 C CA . LYS A 1 218 ? 14.259 -9.608 -28.359 1.00 42.38 218 LYS A CA 1
ATOM 1782 C C . LYS A 1 218 ? 13.297 -8.960 -27.362 1.00 42.38 218 LYS A C 1
ATOM 1784 O O . LYS A 1 218 ? 12.166 -9.398 -27.228 1.00 42.38 218 LYS A O 1
ATOM 1789 N N . ASP A 1 219 ? 13.772 -7.976 -26.613 1.00 46.56 219 ASP A N 1
ATOM 1790 C CA . ASP A 1 219 ? 12.921 -7.180 -25.748 1.00 46.56 219 ASP A CA 1
ATOM 1791 C C . ASP A 1 219 ? 12.319 -6.137 -26.668 1.00 46.56 219 ASP A C 1
ATOM 1793 O O . ASP A 1 219 ? 12.884 -5.066 -26.903 1.00 46.56 219 ASP A O 1
ATOM 1797 N N . GLU A 1 220 ? 11.247 -6.605 -27.304 1.00 43.66 220 GLU A N 1
ATOM 1798 C CA . GLU A 1 220 ? 10.155 -5.849 -27.880 1.00 43.66 220 GLU A CA 1
ATOM 1799 C C . GLU A 1 220 ? 10.186 -4.426 -27.329 1.00 43.66 220 GLU A C 1
ATOM 1801 O O . GLU A 1 220 ? 10.064 -4.198 -26.122 1.00 43.66 220 GLU A O 1
ATOM 1806 N N . ASP A 1 221 ? 10.436 -3.469 -28.224 1.00 45.62 221 ASP A N 1
ATOM 1807 C CA . ASP A 1 221 ? 10.104 -2.083 -27.964 1.00 45.62 221 ASP A CA 1
ATOM 1808 C C . ASP A 1 221 ? 8.589 -2.070 -27.717 1.00 45.62 221 ASP A C 1
ATOM 1810 O O . ASP A 1 221 ? 7.791 -1.973 -28.649 1.00 45.62 221 ASP A O 1
ATOM 1814 N N . GLU A 1 222 ? 8.213 -2.263 -26.448 1.00 47.72 222 GLU A N 1
ATOM 1815 C CA . GLU A 1 222 ? 6.900 -1.956 -25.910 1.00 47.72 222 GLU A CA 1
ATOM 1816 C C . GLU A 1 222 ? 6.641 -0.512 -26.313 1.00 47.72 222 GLU A C 1
ATOM 1818 O O . GLU A 1 222 ? 7.238 0.438 -25.787 1.00 47.72 222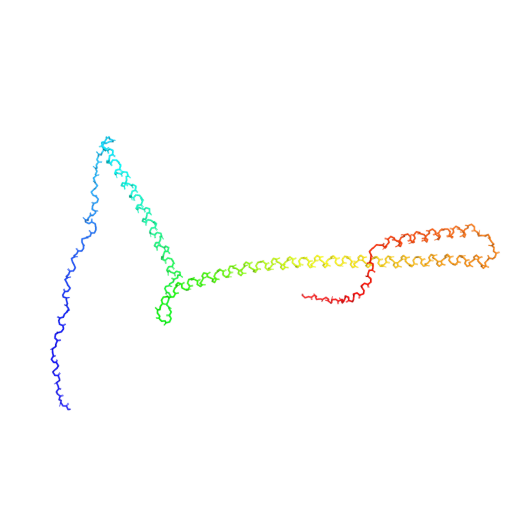 GLU A O 1
ATOM 1823 N N . GLN A 1 223 ? 5.815 -0.392 -27.348 1.00 44.94 223 GLN A N 1
ATOM 1824 C CA . GLN A 1 223 ? 5.280 0.857 -27.825 1.00 44.94 223 GLN A CA 1
ATOM 1825 C C . GLN A 1 223 ? 4.737 1.634 -26.634 1.00 44.94 223 GLN A C 1
ATOM 1827 O O . GLN A 1 223 ? 4.165 1.089 -25.691 1.00 44.94 223 GLN A O 1
ATOM 1832 N N . GLU A 1 224 ? 4.973 2.933 -26.699 1.00 47.72 224 GLU A N 1
ATOM 1833 C CA . GLU A 1 224 ? 4.420 3.940 -25.821 1.00 47.72 224 GLU A CA 1
ATOM 1834 C C . GLU A 1 224 ? 2.896 3.777 -25.698 1.00 47.72 224 GLU A C 1
ATOM 1836 O O . GLU A 1 224 ? 2.141 4.390 -26.444 1.00 47.72 224 GLU A O 1
ATOM 1841 N N . GLU A 1 225 ? 2.410 3.023 -24.711 1.00 44.59 225 GLU A N 1
ATOM 1842 C CA . GLU A 1 225 ? 1.085 3.290 -24.153 1.00 44.59 225 GLU A CA 1
ATOM 1843 C C . GLU A 1 225 ? 1.207 4.542 -23.279 1.00 44.59 225 GLU A C 1
ATOM 1845 O O . GLU A 1 225 ? 1.346 4.510 -22.054 1.00 44.59 225 GLU A O 1
ATOM 1850 N N . GLY A 1 226 ? 1.260 5.683 -23.964 1.00 38.28 226 GLY A N 1
ATOM 1851 C CA . GLY A 1 226 ? 0.762 6.931 -23.427 1.00 38.28 226 GLY A CA 1
ATOM 1852 C C . GLY A 1 226 ? -0.756 6.900 -23.519 1.00 38.28 226 GLY A C 1
ATOM 1853 O O . GLY A 1 226 ? -1.307 7.325 -24.528 1.00 38.28 226 GLY A O 1
ATOM 1854 N N . SER A 1 227 ? -1.418 6.389 -22.481 1.00 35.56 227 SER A N 1
ATOM 1855 C CA . SER A 1 227 ? -2.813 6.716 -22.183 1.00 35.56 227 SER A CA 1
ATOM 1856 C C . SER A 1 227 ? -3.096 6.605 -20.692 1.00 35.56 227 SER A C 1
ATOM 1858 O O . SER A 1 227 ? -2.502 5.725 -20.030 1.00 35.56 227 SER A O 1
#

Secondary structure (DSSP, 8-state):
-------------------PPPPPPPPGGGT-----------TT---HHHHHHHHHHHHHHHHHHHHHHHHHHHHHHHHHHHHHS---B-TTS-B-HHHHHHHHHHHHHHHHHHHHHHHHHHHHHHHHHHHHHHHHHHHHHHHHHHHHHHHHHHHHHHHHHHHHHHHHHHHHHHHHS---S--HHHHHHHHHHHHHHHHHHHHHHHT--S-----------------

Organism: Brugia malayi (NCBI:txid6279)

Radius of gyration: 56.43 Å; chains: 1; bounding box: 170×36×121 Å

Foldseek 3Di:
DDDDDDPDDDDDPPPPPDPDPDDPDPPVVVVDPPPPPPPPDDPPDDDPVNVVVVVVVVVVVVVVVVVVVVVVVVVVVVVVVCVVQPFDADPVRDTCSVVVVVVVVVVVVVVVVVVVVVVVVVVVVVVVVVVVVVVVVVVVVVVVVVVVLVVVLVVLVVVLVVLVVVLVVLVVVCVPDPPVDDDPVSVVVNVVSVVVNVVSVVVNVVSDDDDPPPPPPPPPPPPDPPD